Protein AF-A0A7J6UD41-F1 (afdb_monomer)

Foldseek 3Di:
DPPPDDDFDADLVVLGRLVVVVVVQVVPDDDPDLVVFAEAEQAAFPLPCLLSSVQSLLVVLVVVVVVPPDDDPPPDFFDPDGQDDDLAAPPRPDWDWGFNDVVSTYIYTYDRGDHDDDDPVDNLVVLLCVLLSSDDVVVPALLVSLLVVLVVCVVVVQQLLCVVLVPPVGRDSDLLSSLLSNQCVVVVDPPPPSVPGDSSNSSVVSSVCVNVCVSHDDDSDDDDDPVVVVVVVVVVVVVDDQPVPGDPDPPPDPVVVPVPPPD

Organism: Perkinsus olseni (NCBI:txid32597)

Secondary structure (DSSP, 8-state):
----------BTTTTBSTHHHHHHHHHT---S-TTT-EEEEE---TTSSHHHHHHHHHHHHHHHHHH---SS---S----PPPP--SSTT---S-EEEEEEETTEEEEEE-PPPPPPP-TT-HHHHHHHHHTTSS-GGGT-HHHHHHHHHHHHHHTT-THHHHHTT-TT-S-S-HHHHHHHHHHHHH--TTS-TTSS-HHHHHHHHHHHHHTTTT----SSPPPPHHHHHHHHHHHHHH-PPBTTBSS---S-STTTSTTS--

Radius of gyration: 24.93 Å; Cα contacts (8 Å, |Δi|>4): 277; chains: 1; bounding box: 86×44×62 Å

InterPro domains:
  IPR006073 GTP binding domain [PF01926] (42-121)
  IPR023179 GTP-binding protein, orthogonal bundle domain superfamily [G3DSA:1.10.1580.10] (121-214)
  IPR027417 P-loop containing nucleoside triphosphate hydrolase [G3DSA:3.40.50.300] (4-117)
  IPR027417 P-loop containing nucleoside triphosphate hydrolase [SSF52540] (21-120)

Sequence (263 aa):
AHSNAKCILATSVLKKGVVKIKEFMLSEREIRFQSLGIYGLLVGLPNTGKSTTMNALKRLALLASKTRYDSRGMMAGVSRAQARVTMSPGTTELIRAYQLSHNPTLYLVDTPGVTFHKDKSNPERNLKLAAVGTFPDHIFGELYIADYILWRLNNARLFQYVSVCGLSGGPTNDIRSVCREIAFQLTNDPCRDSGAMD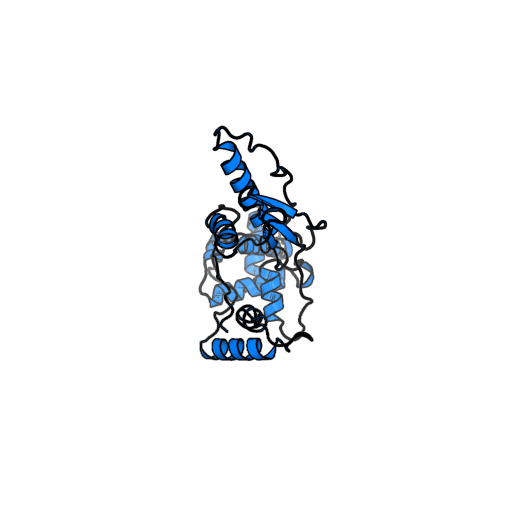VLSGARTFLKFYRNGLLGRYCLDALPSEGELSRYNDLVEEAEPPGPWGPNAYPLDERAAILTSYS

pLDDT: mean 75.08, std 17.73, range [36.59, 96.56]

Mean predicted aligned error: 13.02 Å

Solvent-accessible surface area (backbone atoms only — not comparable to full-atom values): 16277 Å² total; per-residue (Å²): 130,80,78,86,74,82,85,80,84,57,39,40,92,80,51,42,57,48,64,54,57,57,51,50,68,62,70,78,55,88,69,90,53,72,88,77,41,47,80,45,76,50,81,54,51,26,68,74,44,63,50,46,36,52,45,33,50,44,52,52,34,54,48,59,56,62,74,53,85,63,99,66,86,82,82,80,74,68,71,87,75,74,65,76,78,65,81,54,63,75,70,54,84,68,79,49,77,42,49,56,37,76,86,69,33,30,32,42,28,51,55,55,40,61,72,80,75,87,47,87,92,41,63,66,62,46,44,54,42,39,56,70,36,42,42,70,52,78,82,71,32,45,60,56,43,38,39,52,50,50,53,52,30,57,75,69,69,44,62,49,43,26,71,76,46,66,47,88,85,50,84,76,92,53,51,66,58,54,11,42,46,38,33,46,69,73,65,74,52,93,82,59,55,80,89,74,52,55,46,64,61,10,19,53,49,51,45,48,38,48,68,71,43,68,42,50,91,80,77,90,67,78,79,76,50,75,71,51,49,52,53,51,54,54,49,60,66,65,70,57,68,59,53,105,81,49,66,97,64,78,80,87,73,62,75,77,66,68,73,74,78,80,124

Structure (mmCIF, N/CA/C/O backbone):
data_AF-A0A7J6UD41-F1
#
_entry.id   AF-A0A7J6UD41-F1
#
loop_
_atom_site.group_PDB
_atom_site.id
_atom_site.type_symbol
_atom_site.label_atom_id
_atom_site.label_alt_id
_atom_site.label_comp_id
_atom_site.label_asym_id
_atom_site.label_entity_id
_atom_site.label_seq_id
_atom_site.pdbx_PDB_ins_code
_atom_site.Cartn_x
_atom_site.Cartn_y
_atom_site.Cartn_z
_atom_site.occupancy
_atom_site.B_iso_or_equiv
_atom_site.auth_seq_id
_atom_site.auth_comp_id
_atom_site.auth_asym_id
_atom_site.auth_atom_id
_atom_site.pdbx_PDB_model_num
ATOM 1 N N . ALA A 1 1 ? -30.044 -10.238 3.658 1.00 38.06 1 ALA A N 1
ATOM 2 C CA . ALA A 1 1 ? -29.831 -9.066 4.539 1.00 38.06 1 ALA A CA 1
ATOM 3 C C . ALA A 1 1 ? -28.499 -8.441 4.155 1.00 38.06 1 ALA A C 1
ATOM 5 O O . ALA A 1 1 ? -27.495 -9.134 4.241 1.00 38.06 1 ALA A O 1
ATOM 6 N N . HIS A 1 2 ? -28.493 -7.203 3.647 1.00 40.03 2 HIS A N 1
ATOM 7 C CA . HIS A 1 2 ? -27.268 -6.514 3.225 1.00 40.03 2 HIS A CA 1
ATOM 8 C C . HIS A 1 2 ? -26.194 -6.649 4.305 1.00 40.03 2 HIS A C 1
ATOM 10 O O . HIS A 1 2 ? -26.474 -6.374 5.475 1.00 40.03 2 HIS A O 1
ATOM 16 N N . SER A 1 3 ? -24.992 -7.097 3.937 1.00 45.66 3 SER A N 1
ATOM 17 C CA . SER A 1 3 ? -23.885 -7.114 4.883 1.00 45.66 3 SER A CA 1
ATOM 18 C C . SER A 1 3 ? -23.727 -5.684 5.404 1.00 45.66 3 SER A C 1
ATOM 20 O O . SER A 1 3 ? -23.488 -4.740 4.655 1.00 45.66 3 SER A O 1
ATOM 22 N N . ASN A 1 4 ? -23.961 -5.502 6.702 1.00 56.56 4 ASN A N 1
ATOM 23 C CA . ASN A 1 4 ? -23.964 -4.211 7.396 1.00 56.56 4 ASN A CA 1
ATOM 24 C C . ASN A 1 4 ? -22.522 -3.664 7.541 1.00 56.56 4 ASN A C 1
ATOM 26 O O . ASN A 1 4 ? -22.134 -3.095 8.561 1.00 56.56 4 ASN A O 1
ATOM 30 N N . ALA A 1 5 ? -21.677 -3.922 6.542 1.00 66.88 5 ALA A N 1
ATOM 31 C CA . ALA A 1 5 ? -20.265 -3.621 6.530 1.00 66.88 5 ALA A CA 1
ATOM 32 C C . ALA A 1 5 ? -20.081 -2.128 6.256 1.00 66.88 5 ALA A C 1
ATOM 34 O O . ALA A 1 5 ? -20.079 -1.665 5.115 1.00 66.88 5 ALA A O 1
ATOM 35 N N . LYS A 1 6 ? -19.919 -1.348 7.325 1.00 75.56 6 LYS A N 1
ATOM 36 C CA . LYS A 1 6 ? -19.534 0.058 7.197 1.00 75.56 6 LYS A CA 1
ATOM 37 C C . LYS A 1 6 ? -18.069 0.165 6.785 1.00 75.56 6 LYS A C 1
ATOM 39 O O . LYS A 1 6 ? -17.191 -0.470 7.366 1.00 75.56 6 LYS A O 1
ATOM 44 N N . CYS A 1 7 ? -17.803 1.017 5.800 1.00 84.44 7 CYS A N 1
ATOM 45 C CA . CYS A 1 7 ? -16.458 1.289 5.305 1.00 84.44 7 CYS A CA 1
ATOM 46 C C . CYS A 1 7 ? -15.951 2.637 5.831 1.00 84.44 7 CYS A C 1
ATOM 48 O O . CYS A 1 7 ? -16.651 3.649 5.768 1.00 84.44 7 CYS A O 1
ATOM 50 N N . ILE A 1 8 ? -14.715 2.662 6.339 1.00 86.62 8 ILE A N 1
ATOM 51 C CA . ILE A 1 8 ? -14.036 3.884 6.781 1.00 86.62 8 ILE A CA 1
ATOM 52 C C . ILE A 1 8 ? -12.691 3.978 6.065 1.00 86.62 8 ILE A C 1
ATOM 54 O O . ILE A 1 8 ? -11.810 3.143 6.260 1.00 86.62 8 ILE A O 1
ATOM 58 N N . LEU A 1 9 ? -12.501 5.050 5.296 1.00 89.12 9 LEU A N 1
ATOM 59 C CA . LEU A 1 9 ? -11.190 5.416 4.767 1.00 89.12 9 LEU A CA 1
ATOM 60 C C . LEU A 1 9 ? -10.421 6.215 5.827 1.00 89.12 9 LEU A C 1
ATOM 62 O O . LEU A 1 9 ? -10.839 7.301 6.236 1.00 89.12 9 LEU A O 1
ATOM 66 N N . ALA A 1 10 ? -9.291 5.675 6.281 1.00 88.81 10 ALA A N 1
ATOM 67 C CA . ALA A 1 10 ? -8.438 6.294 7.289 1.00 88.81 10 ALA A CA 1
ATOM 68 C C . ALA A 1 10 ? -6.959 6.222 6.890 1.00 88.81 10 ALA A C 1
ATOM 70 O O . ALA A 1 10 ? -6.524 5.331 6.165 1.00 88.81 10 ALA A O 1
ATOM 71 N N . THR A 1 11 ? -6.162 7.159 7.400 1.00 90.06 11 THR A N 1
ATOM 72 C CA . THR A 1 11 ? -4.706 7.165 7.228 1.00 90.06 11 THR A CA 1
ATOM 73 C C . THR A 1 11 ? -4.040 7.073 8.589 1.00 90.06 11 THR A C 1
ATOM 75 O O . THR A 1 11 ? -3.911 8.074 9.296 1.00 90.06 11 THR A O 1
ATOM 78 N N . SER A 1 12 ? -3.570 5.881 8.948 1.00 87.12 12 SER A N 1
ATOM 79 C CA . SER A 1 12 ? -3.002 5.603 10.273 1.00 87.12 12 SER A CA 1
ATOM 80 C C . SER A 1 12 ? -1.689 6.331 10.546 1.00 87.12 12 SER A C 1
ATOM 82 O O . SER A 1 12 ? -1.460 6.778 11.667 1.00 87.12 12 SER A O 1
ATOM 84 N N . VAL A 1 13 ? -0.868 6.547 9.514 1.00 86.06 13 VAL A N 1
ATOM 85 C CA . VAL A 1 13 ? 0.394 7.302 9.622 1.00 86.06 13 VAL A CA 1
ATOM 86 C C . VAL A 1 13 ? 0.133 8.764 10.003 1.00 86.06 13 VAL A C 1
ATOM 88 O O . VAL A 1 13 ? 0.719 9.282 10.952 1.00 86.06 13 VAL A O 1
ATOM 91 N N . LEU A 1 14 ? -0.814 9.410 9.315 1.00 86.81 14 LEU A N 1
ATOM 92 C CA . LEU A 1 14 ? -1.226 10.793 9.584 1.00 86.81 14 LEU A CA 1
ATOM 93 C C . LEU A 1 14 ? -2.259 10.902 10.715 1.00 86.81 14 LEU A C 1
ATOM 95 O O . LEU A 1 14 ? -2.633 12.008 11.096 1.00 86.81 14 LEU A O 1
ATOM 99 N N . LYS A 1 15 ? -2.740 9.764 11.232 1.00 85.94 15 LYS A N 1
ATOM 100 C CA . LYS A 1 15 ? -3.817 9.641 12.230 1.00 85.94 15 LYS A CA 1
ATOM 101 C C . LYS A 1 15 ? -5.127 10.318 11.805 1.00 85.94 15 LYS A C 1
ATOM 103 O O . LYS A 1 15 ? -5.955 10.653 12.649 1.00 85.94 15 LYS A O 1
ATOM 108 N N . LYS A 1 16 ? -5.335 10.506 10.500 1.00 87.19 16 LYS A N 1
ATOM 109 C CA . LYS A 1 16 ? -6.548 11.114 9.935 1.00 87.19 16 LYS A CA 1
ATOM 110 C C . LYS A 1 16 ? -7.636 10.055 9.797 1.00 87.19 16 LYS A C 1
ATOM 112 O O . LYS A 1 16 ? -7.369 8.968 9.292 1.00 87.19 16 LYS A O 1
ATOM 117 N N . GLY A 1 17 ? -8.847 10.350 10.265 1.00 85.00 17 GLY A N 1
ATOM 118 C CA . GLY A 1 17 ? -9.999 9.439 10.173 1.00 85.00 17 GLY A CA 1
ATOM 119 C C . GLY A 1 17 ? -9.949 8.217 11.099 1.00 85.00 17 GLY A C 1
ATOM 120 O O . GLY A 1 17 ? -10.953 7.537 11.246 1.00 85.00 17 GLY A O 1
ATOM 121 N N . VAL A 1 18 ? -8.828 7.966 11.783 1.00 86.88 18 VAL A N 1
ATOM 122 C CA . VAL A 1 18 ? -8.644 6.805 12.672 1.00 86.88 18 VAL A CA 1
ATOM 123 C C . VAL A 1 18 ? -9.593 6.843 13.877 1.00 86.88 18 VAL A C 1
ATOM 125 O O . VAL A 1 18 ? -10.064 5.802 14.319 1.00 86.88 18 VAL A O 1
ATOM 128 N N . VAL A 1 19 ? -9.926 8.035 14.385 1.00 86.19 19 VAL A N 1
ATOM 129 C CA . VAL A 1 19 ? -10.879 8.209 15.501 1.00 86.19 19 VAL A CA 1
ATOM 130 C C . VAL A 1 19 ? -12.265 7.655 15.158 1.00 86.19 19 VAL A C 1
ATOM 132 O O . VAL A 1 19 ? -12.903 7.065 16.027 1.00 86.19 19 VAL A O 1
ATOM 135 N N . LYS A 1 20 ? -12.675 7.731 13.884 1.00 87.31 20 LYS A N 1
ATOM 136 C CA . LYS A 1 20 ? -13.969 7.214 13.420 1.00 87.31 20 LYS A CA 1
ATOM 137 C C . LYS A 1 20 ? -14.119 5.713 13.661 1.00 87.31 20 LYS A C 1
ATOM 139 O O . LYS A 1 20 ? -15.228 5.246 13.863 1.00 87.31 20 LYS A O 1
ATOM 144 N N . ILE A 1 21 ? -13.012 4.961 13.694 1.00 87.31 21 ILE A N 1
ATOM 145 C CA . ILE A 1 21 ? -13.020 3.528 14.030 1.00 87.31 21 ILE A CA 1
ATOM 146 C C . ILE A 1 21 ? -13.497 3.336 15.472 1.00 87.31 21 ILE A C 1
ATOM 148 O O . ILE A 1 21 ? -14.358 2.505 15.737 1.00 87.31 21 ILE A O 1
ATOM 152 N N . LYS A 1 22 ? -12.974 4.137 16.409 1.00 83.69 22 LYS A N 1
ATOM 153 C CA . LYS A 1 22 ? -13.407 4.100 17.810 1.00 83.69 22 LYS A CA 1
ATOM 154 C C . LYS A 1 22 ? -14.866 4.536 17.943 1.00 83.69 22 LYS A C 1
ATOM 156 O O . LYS A 1 22 ? -15.617 3.874 18.646 1.00 83.69 22 LYS A O 1
ATOM 161 N N . GLU A 1 23 ? -15.257 5.629 17.291 1.00 83.69 23 GLU A N 1
ATOM 162 C CA . GLU A 1 23 ? -16.643 6.124 17.310 1.00 83.69 23 GLU A CA 1
ATOM 163 C C . GLU A 1 23 ? -17.617 5.068 16.784 1.00 83.69 23 GLU A C 1
ATOM 165 O O . GLU A 1 23 ? -18.611 4.777 17.441 1.00 83.69 23 GLU A O 1
ATOM 170 N N . PHE A 1 24 ? -17.272 4.418 15.671 1.00 84.31 24 PHE A N 1
ATOM 171 C CA . PHE A 1 24 ? -18.032 3.313 15.096 1.00 84.31 24 PHE A CA 1
ATOM 172 C C . PHE A 1 24 ? -18.228 2.176 16.103 1.00 84.31 24 PHE A C 1
ATOM 174 O O . PHE A 1 24 ? -19.364 1.808 16.398 1.00 84.31 24 PHE A O 1
ATOM 181 N N . MET A 1 25 ? -17.140 1.688 16.708 1.00 81.31 25 MET A N 1
ATOM 182 C CA . MET A 1 25 ? -17.202 0.603 17.692 1.00 81.31 25 MET A CA 1
ATOM 183 C C . MET A 1 25 ? -18.081 0.934 18.902 1.00 81.31 25 MET A C 1
ATOM 185 O O . MET A 1 25 ? -18.686 0.030 19.471 1.00 81.31 25 MET A O 1
ATOM 189 N N . LEU A 1 26 ? -18.140 2.208 19.303 1.00 78.94 26 LEU A N 1
ATOM 190 C CA . LEU A 1 26 ? -18.960 2.659 20.427 1.00 78.94 26 LEU A CA 1
ATOM 191 C C . LEU A 1 26 ? -20.419 2.935 20.030 1.00 78.94 26 LEU A C 1
ATOM 193 O O . LEU A 1 26 ? -21.298 2.803 20.872 1.00 78.94 26 LEU A O 1
ATOM 197 N N . SER A 1 27 ? -20.677 3.318 18.776 1.00 76.00 27 SER A N 1
ATOM 198 C CA . SER A 1 27 ? -22.013 3.699 18.295 1.00 76.00 27 SER A CA 1
ATOM 199 C C . SER A 1 27 ? -22.948 2.519 18.022 1.00 76.00 27 SER A C 1
ATOM 201 O O . SER A 1 27 ? -24.160 2.685 18.063 1.00 76.00 27 SER A O 1
ATOM 203 N N . GLU A 1 28 ? -22.409 1.331 17.736 1.00 66.75 28 GLU A N 1
ATOM 204 C CA . GLU A 1 28 ? -23.203 0.213 17.202 1.00 66.75 28 GLU A CA 1
ATOM 205 C C . GLU A 1 28 ? -23.638 -0.834 18.234 1.00 66.75 28 GLU A C 1
ATOM 207 O O . GLU A 1 28 ? -24.130 -1.900 17.858 1.00 66.75 28 GLU A O 1
ATOM 212 N N . ARG A 1 29 ? -23.411 -0.612 19.533 1.00 65.12 29 ARG A N 1
ATOM 213 C CA . ARG A 1 29 ? -23.550 -1.691 20.522 1.00 65.12 29 ARG A CA 1
ATOM 214 C C . ARG A 1 29 ? -24.240 -1.236 21.802 1.00 65.12 29 ARG A C 1
ATOM 216 O O . ARG A 1 29 ? -23.689 -0.449 22.566 1.00 65.12 29 ARG A O 1
ATOM 223 N N . GLU A 1 30 ? -25.384 -1.851 22.096 1.00 64.69 30 GLU A N 1
ATOM 224 C CA . GLU A 1 30 ? -25.889 -1.937 23.465 1.00 64.69 30 GLU A CA 1
ATOM 225 C C . GLU A 1 30 ? -25.027 -2.927 24.253 1.00 64.69 30 GLU A C 1
ATOM 227 O O . GLU A 1 30 ? -24.969 -4.126 23.964 1.00 64.69 30 GLU A O 1
ATOM 232 N N . ILE A 1 31 ? -24.307 -2.422 25.250 1.00 66.50 31 ILE A N 1
ATOM 233 C CA . ILE A 1 31 ? -23.432 -3.245 26.080 1.00 66.50 31 ILE A CA 1
ATOM 234 C C . ILE A 1 31 ? -24.288 -3.909 27.161 1.00 66.50 31 ILE A C 1
ATOM 236 O O . ILE A 1 31 ? -24.552 -3.306 28.200 1.00 66.50 31 ILE A O 1
ATOM 240 N N . ARG A 1 32 ? -24.695 -5.166 26.931 1.00 64.56 32 ARG A N 1
ATOM 241 C CA . ARG A 1 32 ? -25.463 -5.956 27.917 1.00 64.56 32 ARG A CA 1
ATOM 242 C C . ARG A 1 32 ? -24.730 -6.108 29.255 1.00 64.56 32 ARG A C 1
ATOM 244 O O . ARG A 1 32 ? -25.360 -6.069 30.302 1.00 64.56 32 ARG A O 1
ATOM 251 N N . PHE A 1 33 ? -23.402 -6.248 29.221 1.00 70.00 33 PHE A N 1
ATOM 252 C CA . PHE A 1 33 ? -22.560 -6.376 30.413 1.00 70.00 33 PHE A CA 1
ATOM 253 C C . PHE A 1 33 ? -21.430 -5.347 30.387 1.00 70.00 33 PHE A C 1
ATOM 255 O O . PHE A 1 33 ? -20.408 -5.543 29.728 1.00 70.00 33 PHE A O 1
ATOM 262 N N . GLN A 1 34 ? -21.605 -4.243 31.118 1.00 65.50 34 GLN A N 1
ATOM 263 C CA . GLN A 1 34 ? -20.614 -3.158 31.185 1.00 65.50 34 GLN A CA 1
ATOM 264 C C . GLN A 1 34 ? -19.247 -3.622 31.719 1.00 65.50 34 GLN A C 1
ATOM 266 O O . GLN A 1 34 ? -18.225 -3.029 31.379 1.00 65.50 34 GLN A O 1
ATOM 271 N N . SER A 1 35 ? -19.223 -4.700 32.509 1.00 67.94 35 SER A N 1
ATOM 272 C CA . SER A 1 35 ? -18.012 -5.298 33.082 1.00 67.94 35 SER A CA 1
ATOM 273 C C . SER A 1 35 ? -17.107 -5.986 32.056 1.00 67.94 35 SER A C 1
ATOM 275 O O . SER A 1 35 ? -15.897 -6.014 32.259 1.00 67.94 35 SER A O 1
ATOM 277 N N . LEU A 1 36 ? -17.659 -6.522 30.960 1.00 72.69 36 LEU A N 1
ATOM 278 C CA . LEU A 1 36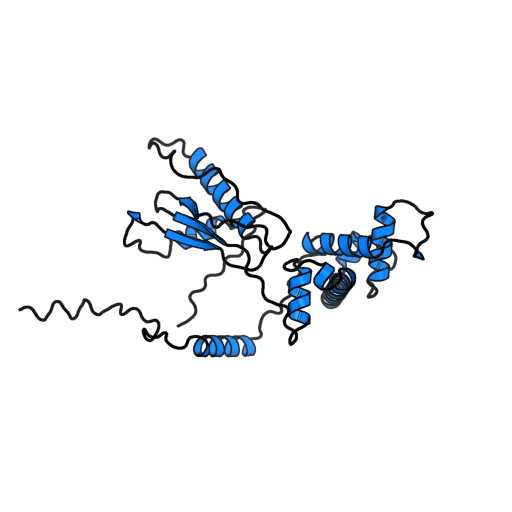 ? -16.876 -7.211 29.927 1.00 72.69 36 LEU A CA 1
ATOM 279 C C . LEU A 1 36 ? -16.220 -6.209 28.963 1.00 72.69 36 LEU A C 1
ATOM 281 O O . LEU A 1 36 ? -15.094 -6.402 28.517 1.00 72.69 36 LEU A O 1
ATOM 285 N N . GLY A 1 37 ? -16.918 -5.110 28.665 1.00 78.12 37 GLY A N 1
ATOM 286 C CA . GLY A 1 37 ? -16.491 -4.145 27.657 1.00 78.12 37 GLY A CA 1
ATOM 287 C C . GLY A 1 37 ? -16.593 -4.676 26.223 1.00 78.12 37 GLY A C 1
ATOM 288 O O . GLY A 1 37 ? -17.029 -5.795 25.959 1.00 78.12 37 GLY A O 1
ATOM 289 N N . ILE A 1 38 ? -16.211 -3.833 25.270 1.00 84.75 38 ILE A N 1
ATOM 290 C CA . ILE A 1 38 ? -16.225 -4.130 23.838 1.00 84.75 38 ILE A CA 1
ATOM 291 C C . ILE A 1 38 ? -14.843 -4.639 23.433 1.00 84.75 38 ILE A C 1
ATOM 293 O O . ILE A 1 38 ? -13.845 -3.978 23.711 1.00 84.75 38 ILE A O 1
ATOM 297 N N . TYR A 1 39 ? -14.780 -5.761 22.718 1.00 86.06 39 TYR A N 1
ATOM 298 C CA . TYR A 1 39 ? -13.550 -6.258 22.101 1.00 86.06 39 TYR A CA 1
ATOM 299 C C . TYR A 1 39 ? -13.626 -6.111 20.584 1.00 86.06 39 TYR A C 1
ATOM 301 O O . TYR A 1 39 ? -14.560 -6.591 19.948 1.00 86.06 39 TYR A O 1
ATOM 309 N N . GLY A 1 40 ? -12.629 -5.454 20.000 1.00 87.38 40 GLY A N 1
ATOM 310 C CA . GLY A 1 40 ? -12.401 -5.437 18.560 1.00 87.38 40 GLY A CA 1
ATOM 311 C C . GLY A 1 40 ? -11.196 -6.276 18.188 1.00 87.38 40 GLY A C 1
ATOM 312 O O . GLY A 1 40 ? -10.160 -6.199 18.849 1.00 87.38 40 GLY A O 1
ATOM 313 N N . LEU A 1 41 ? -11.314 -7.021 17.097 1.00 88.44 41 LEU A N 1
ATOM 314 C CA . LEU A 1 41 ? -10.216 -7.769 16.507 1.00 88.44 41 LEU A CA 1
ATOM 315 C C . LEU A 1 41 ? -9.775 -7.084 15.212 1.00 88.44 41 LEU A C 1
ATOM 317 O O . LEU A 1 41 ? -10.585 -6.892 14.308 1.00 88.44 41 LEU A O 1
ATOM 321 N N . LEU A 1 42 ? -8.497 -6.719 15.109 1.00 87.50 42 LEU A N 1
ATOM 322 C CA . LEU A 1 42 ? -7.920 -6.257 13.848 1.00 87.50 42 LEU A CA 1
ATOM 323 C C . LEU A 1 42 ? -7.482 -7.462 13.023 1.00 87.50 42 LEU A C 1
ATOM 325 O O . LEU A 1 42 ? -6.541 -8.154 13.408 1.00 87.50 42 LEU A O 1
ATOM 329 N N . VAL A 1 43 ? -8.126 -7.674 11.876 1.00 87.31 43 VAL A N 1
ATOM 330 C CA . VAL A 1 43 ? -7.846 -8.779 10.947 1.00 87.31 43 VAL A CA 1
ATOM 331 C C . VAL A 1 43 ? -7.447 -8.221 9.581 1.00 87.31 43 VAL A C 1
ATOM 333 O O . VAL A 1 43 ? -7.920 -7.166 9.165 1.00 87.31 43 VAL A O 1
ATOM 336 N N . GLY A 1 44 ? -6.539 -8.907 8.886 1.00 85.62 44 GLY A N 1
ATOM 337 C CA . GLY A 1 44 ? -6.125 -8.555 7.526 1.00 85.62 44 GLY A CA 1
ATOM 338 C C . GLY A 1 44 ? -4.717 -9.036 7.177 1.00 85.62 44 GLY A C 1
ATOM 339 O O . GLY A 1 44 ? -3.953 -9.450 8.052 1.00 85.62 44 GLY A O 1
ATOM 340 N N . LEU A 1 45 ? -4.352 -8.925 5.899 1.00 85.31 45 LEU A N 1
ATOM 341 C CA . LEU A 1 45 ? -3.058 -9.369 5.360 1.00 85.31 45 LEU A CA 1
ATOM 342 C C . LEU A 1 45 ? -1.854 -8.729 6.077 1.00 85.31 45 LEU A C 1
ATOM 344 O O . LEU A 1 45 ? -1.996 -7.674 6.707 1.00 85.31 45 LEU A O 1
ATOM 348 N N . PRO A 1 46 ? -0.649 -9.322 6.017 1.00 81.62 46 PRO A N 1
ATOM 349 C CA . PRO A 1 46 ? 0.569 -8.653 6.470 1.00 81.62 46 PRO A CA 1
ATOM 350 C C . PRO A 1 46 ? 0.748 -7.289 5.800 1.00 81.62 46 PRO A C 1
ATOM 352 O O . PRO A 1 46 ? 0.297 -7.078 4.678 1.00 81.62 46 PRO A O 1
ATOM 355 N N . ASN A 1 47 ? 1.409 -6.361 6.492 1.00 82.44 47 ASN A N 1
ATOM 356 C CA . ASN A 1 47 ? 1.767 -5.043 5.955 1.00 82.44 47 ASN A CA 1
ATOM 357 C C . ASN A 1 47 ? 0.602 -4.133 5.507 1.00 82.44 47 ASN A C 1
ATOM 359 O O . ASN A 1 47 ? 0.842 -3.045 5.000 1.00 82.44 47 ASN A O 1
ATOM 363 N N . THR A 1 48 ? -0.656 -4.475 5.810 1.00 83.69 48 THR A N 1
ATOM 364 C CA . THR A 1 48 ? -1.829 -3.598 5.579 1.00 83.69 48 THR A CA 1
ATOM 365 C C . THR A 1 48 ? -1.969 -2.455 6.588 1.00 83.69 48 THR A C 1
ATOM 367 O O . THR A 1 48 ? -2.918 -1.679 6.537 1.00 83.69 48 THR A O 1
ATOM 370 N N . GLY A 1 49 ? -1.040 -2.339 7.540 1.00 83.00 49 GLY A N 1
ATOM 371 C CA . GLY A 1 49 ? -1.056 -1.280 8.548 1.00 83.00 49 GLY A CA 1
ATOM 372 C C . GLY A 1 49 ? -1.935 -1.564 9.770 1.00 83.00 49 GLY A C 1
ATOM 373 O O . GLY A 1 49 ? -2.289 -0.619 10.473 1.00 83.00 49 GLY A O 1
ATOM 374 N N . LYS A 1 50 ? -2.259 -2.831 10.073 1.00 86.94 50 LYS A N 1
ATOM 375 C CA . LYS A 1 50 ? -2.995 -3.226 11.298 1.00 86.94 50 LYS A CA 1
ATOM 376 C C . LYS A 1 50 ? -2.343 -2.675 12.571 1.00 86.94 50 LYS A C 1
ATOM 378 O O . LYS A 1 50 ? -2.922 -1.834 13.259 1.00 86.94 50 LYS A O 1
ATOM 383 N N . SER A 1 51 ? -1.082 -3.032 12.810 1.00 85.12 51 SER A N 1
ATOM 384 C CA . SER A 1 51 ? -0.323 -2.580 13.980 1.00 85.12 51 SER A CA 1
ATOM 385 C C . SER A 1 51 ? -0.100 -1.062 13.980 1.00 85.12 51 SER A C 1
ATOM 387 O O . SER A 1 51 ? -0.160 -0.423 15.031 1.00 85.12 51 SER A O 1
ATOM 389 N N . THR A 1 52 ? 0.067 -0.447 12.802 1.00 88.31 52 THR A N 1
ATOM 390 C CA . THR A 1 52 ? 0.139 1.018 12.646 1.00 88.31 52 THR A CA 1
ATOM 391 C C . THR A 1 52 ? -1.164 1.693 13.077 1.00 88.31 52 THR A C 1
ATOM 393 O O . THR A 1 52 ? -1.134 2.693 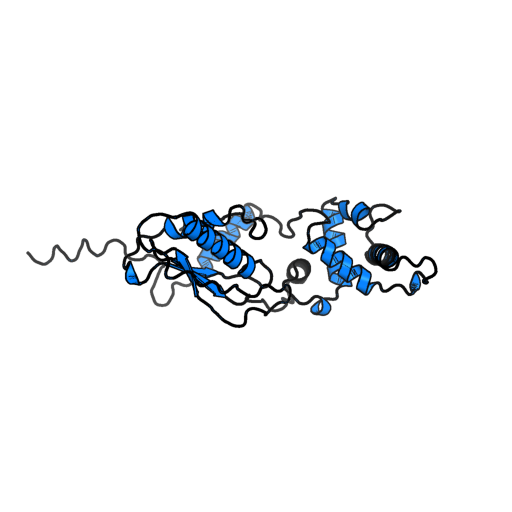13.793 1.00 88.31 52 THR A O 1
ATOM 396 N N . THR A 1 53 ? -2.311 1.134 12.691 1.00 89.56 53 THR A N 1
ATOM 397 C CA . THR A 1 53 ? -3.648 1.621 13.067 1.00 89.56 53 THR A CA 1
ATOM 398 C C . THR A 1 53 ? -3.880 1.492 14.563 1.00 89.56 53 THR A C 1
ATOM 400 O O . THR A 1 53 ? -4.293 2.457 15.208 1.00 89.56 53 THR A O 1
ATOM 403 N N . MET A 1 54 ? -3.523 0.350 15.153 1.00 87.81 54 MET A N 1
ATOM 404 C CA . MET A 1 54 ? -3.596 0.175 16.600 1.00 87.81 54 MET A CA 1
ATOM 405 C C . MET A 1 54 ? -2.705 1.175 17.346 1.00 87.81 54 MET A C 1
ATOM 407 O O . MET A 1 54 ? -3.142 1.788 18.319 1.00 87.81 54 MET A O 1
ATOM 411 N N . ASN A 1 55 ? -1.462 1.372 16.905 1.00 87.88 55 ASN A N 1
ATOM 412 C CA . ASN A 1 55 ? -0.550 2.330 17.529 1.00 87.88 55 ASN A CA 1
ATOM 413 C C . ASN A 1 55 ? -1.049 3.778 17.391 1.00 87.88 55 ASN A C 1
ATOM 415 O O . ASN A 1 55 ? -0.905 4.570 18.328 1.00 87.88 55 ASN A O 1
ATOM 419 N N . ALA A 1 56 ? -1.683 4.123 16.267 1.00 89.12 56 ALA A N 1
ATOM 420 C CA . ALA A 1 56 ? -2.347 5.409 16.082 1.00 89.12 56 ALA A CA 1
ATOM 421 C C . ALA A 1 56 ? -3.506 5.596 17.076 1.00 89.12 56 ALA A C 1
ATOM 423 O O . ALA A 1 56 ? -3.534 6.605 17.786 1.00 89.12 56 ALA A O 1
ATOM 424 N N . LEU A 1 57 ? -4.402 4.609 17.190 1.00 87.75 57 LEU A N 1
ATOM 425 C CA . LEU A 1 57 ? -5.521 4.615 18.142 1.00 87.75 57 LEU A CA 1
ATOM 426 C C . LEU A 1 57 ? -5.043 4.732 19.592 1.00 87.75 57 LEU A C 1
ATOM 428 O O . LEU A 1 57 ? -5.549 5.566 20.340 1.00 87.75 57 LEU A O 1
ATOM 432 N N . LYS A 1 58 ? -4.018 3.968 19.976 1.00 84.12 58 LYS A N 1
ATOM 433 C CA . LYS A 1 58 ? -3.392 4.057 21.302 1.00 84.12 58 LYS A CA 1
ATOM 434 C C . LYS A 1 58 ? -2.855 5.440 21.605 1.00 84.12 58 LYS A C 1
ATOM 436 O O . LYS A 1 58 ? -3.089 5.969 22.686 1.00 84.12 58 LYS A O 1
ATOM 441 N N . ARG A 1 59 ? -2.114 6.032 20.664 1.00 84.44 59 ARG A N 1
ATOM 442 C CA . ARG A 1 59 ? -1.545 7.367 20.860 1.00 84.44 59 ARG A CA 1
ATOM 443 C C . ARG A 1 59 ? -2.649 8.404 21.037 1.00 84.44 59 ARG A C 1
ATOM 445 O O . ARG A 1 59 ? -2.513 9.268 21.893 1.00 84.44 59 ARG A O 1
ATOM 452 N N . LEU A 1 60 ? -3.732 8.303 20.270 1.00 83.25 60 LEU A N 1
ATOM 453 C CA . LEU A 1 60 ? -4.893 9.181 20.415 1.00 83.25 60 LEU A CA 1
ATOM 454 C C . LEU A 1 60 ? -5.598 8.975 21.764 1.00 83.25 60 LEU A C 1
ATOM 456 O O . LEU A 1 60 ? -5.909 9.957 22.431 1.00 83.25 60 LEU A O 1
ATOM 460 N N . ALA A 1 61 ? -5.766 7.729 22.214 1.00 80.75 61 ALA A N 1
ATOM 461 C CA . ALA A 1 61 ? -6.328 7.420 23.529 1.00 80.75 61 ALA A CA 1
ATOM 462 C C . ALA A 1 61 ? -5.468 7.983 24.678 1.00 80.75 61 ALA A C 1
ATOM 464 O O . ALA A 1 61 ? -6.003 8.609 25.589 1.00 80.75 61 ALA A O 1
ATOM 465 N N . LEU A 1 62 ? -4.139 7.837 24.596 1.00 79.44 62 LEU A N 1
ATOM 466 C CA . LEU A 1 62 ? -3.185 8.390 25.567 1.00 79.44 62 LEU A CA 1
ATOM 467 C C . LEU A 1 62 ? -3.159 9.925 25.577 1.00 79.44 62 LEU A C 1
ATOM 469 O O . LEU A 1 62 ? -2.946 10.536 26.622 1.00 79.44 62 LEU A O 1
ATOM 473 N N . LEU A 1 63 ? -3.331 10.568 24.420 1.00 77.69 63 LEU A N 1
ATOM 474 C CA . LEU A 1 63 ? -3.425 12.027 24.347 1.00 77.69 63 LEU A CA 1
ATOM 475 C C . LEU A 1 63 ? -4.734 12.514 24.970 1.00 77.69 63 LEU A C 1
ATOM 477 O O . LEU A 1 63 ? -4.695 13.397 25.820 1.00 77.69 63 LEU A O 1
ATOM 481 N N . ALA A 1 64 ? -5.858 11.876 24.639 1.00 70.62 64 ALA A N 1
ATOM 482 C CA . ALA A 1 64 ? -7.163 12.193 25.213 1.00 70.62 64 ALA A CA 1
ATOM 483 C C . ALA A 1 64 ? -7.226 11.964 26.736 1.00 70.62 64 ALA A C 1
ATOM 485 O O . ALA A 1 64 ? -8.001 12.624 27.429 1.00 70.62 64 ALA A O 1
ATOM 486 N N . SER A 1 65 ? -6.421 11.040 27.277 1.00 64.88 65 SER A N 1
ATOM 487 C CA . SER A 1 65 ? -6.289 10.855 28.727 1.00 64.88 65 SER A CA 1
ATOM 488 C C . SER A 1 65 ? -5.388 11.899 29.392 1.00 64.88 65 SER A C 1
ATOM 490 O O . SER A 1 65 ? -5.560 12.162 30.572 1.00 64.88 65 SER A O 1
ATOM 492 N N . LYS A 1 66 ? -4.427 12.489 28.666 1.00 64.56 66 LYS A N 1
ATOM 493 C CA . LYS A 1 66 ? -3.533 13.538 29.193 1.00 64.56 66 LYS A CA 1
ATOM 494 C C . LYS A 1 66 ? -4.166 14.928 29.166 1.00 64.56 66 LYS A C 1
ATOM 496 O O . LYS A 1 66 ? -3.914 15.717 30.065 1.00 64.56 66 LYS A O 1
ATOM 501 N N . THR A 1 67 ? -4.961 15.235 28.142 1.00 56.53 67 THR A N 1
ATOM 502 C CA . THR A 1 67 ? -5.656 16.528 28.018 1.00 56.53 67 THR A CA 1
ATOM 503 C C . THR A 1 67 ? -6.841 16.651 28.972 1.00 56.53 67 THR A C 1
ATOM 505 O O . THR A 1 67 ? -7.248 17.763 29.291 1.00 56.53 67 THR A O 1
ATOM 508 N N . ARG A 1 68 ? -7.374 15.530 29.478 1.00 49.81 68 ARG A N 1
ATOM 509 C CA . ARG A 1 68 ? -8.320 15.519 30.599 1.00 49.81 68 ARG A CA 1
ATOM 510 C C . ARG A 1 68 ? -7.574 15.612 31.929 1.00 49.81 68 ARG A C 1
ATOM 512 O O . ARG A 1 68 ? -7.480 14.644 32.676 1.00 49.81 68 ARG A O 1
ATOM 519 N N . TYR A 1 69 ? -7.079 16.811 32.224 1.00 41.53 69 TYR A N 1
ATOM 520 C CA . TYR A 1 69 ? -6.837 17.267 33.593 1.00 41.53 69 TYR A CA 1
ATOM 521 C C . TYR A 1 69 ? -8.207 17.559 34.233 1.00 41.53 69 TYR A C 1
ATOM 523 O O . TYR A 1 69 ? -8.574 18.706 34.442 1.00 41.53 69 TYR A O 1
ATOM 531 N N . ASP A 1 70 ? -9.028 16.523 34.429 1.00 37.03 70 ASP A N 1
ATOM 532 C CA . ASP A 1 70 ? -10.380 16.669 34.976 1.00 37.03 70 ASP A CA 1
ATOM 533 C C . ASP A 1 70 ? -10.644 15.588 36.037 1.00 37.03 70 ASP A C 1
ATOM 535 O O . ASP A 1 70 ? -10.946 14.431 35.742 1.00 37.03 70 ASP A O 1
ATOM 539 N N . SER A 1 71 ? -10.384 15.987 37.286 1.00 37.00 71 SER A N 1
ATOM 540 C CA . SER A 1 71 ? -11.146 15.726 38.522 1.00 37.00 71 SER A CA 1
ATOM 541 C C . SER A 1 71 ? -11.617 14.314 38.934 1.00 37.00 71 SER A C 1
ATOM 543 O O . SER A 1 71 ? -12.188 14.196 40.015 1.00 37.00 71 SER A O 1
ATOM 545 N N . ARG A 1 72 ? -11.377 13.220 38.190 1.00 36.59 72 ARG A N 1
ATOM 546 C CA . ARG A 1 72 ? -11.916 11.878 38.551 1.00 36.59 72 ARG A CA 1
ATOM 547 C C . ARG A 1 72 ? -10.943 10.697 38.495 1.00 36.59 72 ARG A C 1
ATOM 549 O O . ARG A 1 72 ? -11.352 9.591 38.159 1.00 36.59 72 ARG A O 1
ATOM 556 N N . GLY A 1 73 ? -9.655 10.892 38.790 1.00 36.91 73 GLY A N 1
ATOM 557 C CA . GLY A 1 73 ? -8.734 9.765 39.050 1.00 36.91 73 GLY A CA 1
ATOM 558 C C . GLY A 1 73 ? -8.591 8.735 37.912 1.00 36.91 73 GLY A C 1
ATOM 559 O O . GLY A 1 73 ? -8.175 7.603 38.138 1.00 36.91 73 GLY A O 1
ATOM 560 N N . MET A 1 74 ? -8.914 9.112 36.672 1.00 43.09 74 MET A N 1
ATOM 561 C CA . MET A 1 74 ? -9.010 8.238 35.494 1.00 43.09 74 MET A CA 1
ATOM 562 C C . MET A 1 74 ? -7.641 7.910 34.857 1.00 43.09 74 MET A C 1
ATOM 564 O O . MET A 1 74 ? -7.487 7.856 33.637 1.00 43.09 74 MET A O 1
ATOM 568 N N . MET A 1 75 ? -6.622 7.706 35.695 1.00 44.62 75 MET A N 1
ATOM 569 C CA . MET A 1 75 ? -5.233 7.435 35.300 1.00 44.62 75 MET A CA 1
ATOM 570 C C . MET A 1 75 ? -4.893 5.940 35.156 1.00 44.62 75 MET A C 1
ATOM 572 O O . MET A 1 75 ? -3.754 5.614 34.826 1.00 44.62 75 MET A O 1
ATOM 576 N N . ALA A 1 76 ? -5.834 5.019 35.363 1.00 38.62 76 ALA A N 1
ATOM 577 C CA . ALA A 1 76 ? -5.548 3.584 35.378 1.00 38.62 76 ALA A CA 1
ATOM 578 C C . ALA A 1 76 ? -6.126 2.867 34.143 1.00 38.62 76 ALA A C 1
ATOM 580 O O . ALA A 1 76 ? -7.337 2.829 33.957 1.00 38.62 76 ALA A O 1
ATOM 581 N N . GLY A 1 77 ? -5.265 2.285 33.297 1.00 45.19 77 GLY A N 1
ATOM 582 C CA . GLY A 1 77 ? -5.680 1.208 32.378 1.00 45.19 77 GLY A CA 1
ATOM 583 C C . GLY A 1 77 ? -5.061 1.212 30.977 1.00 45.19 77 GLY A C 1
ATOM 584 O O . GLY A 1 77 ? -4.873 0.151 30.385 1.00 45.19 77 GLY A O 1
ATOM 585 N N . VAL A 1 78 ? -4.670 2.370 30.428 1.00 50.53 78 VAL A N 1
ATOM 586 C CA . VAL A 1 78 ? -4.109 2.403 29.062 1.00 50.53 78 VAL A CA 1
ATOM 587 C C . VAL A 1 78 ? -2.631 2.007 29.086 1.00 50.53 78 VAL A C 1
ATOM 589 O O . VAL A 1 78 ? -1.753 2.801 29.427 1.00 50.53 78 VAL A O 1
ATOM 592 N N . SER A 1 79 ? -2.352 0.757 28.708 1.00 48.25 79 SER A N 1
ATOM 593 C CA . SER A 1 79 ? -0.988 0.238 28.571 1.00 48.25 79 SER A CA 1
ATOM 594 C C . SER A 1 79 ? -0.152 1.098 27.612 1.00 48.25 79 SER A C 1
ATOM 596 O O . SER A 1 79 ? -0.535 1.340 26.466 1.00 48.25 79 SER A O 1
ATOM 598 N N . ARG A 1 80 ? 1.033 1.525 28.072 1.00 52.31 80 ARG A N 1
ATOM 599 C CA . ARG A 1 80 ? 2.012 2.301 27.286 1.00 52.31 80 ARG A CA 1
ATOM 600 C C . ARG A 1 80 ? 2.760 1.455 26.243 1.00 52.31 80 ARG A C 1
ATOM 602 O O . ARG A 1 80 ? 3.528 2.004 25.457 1.00 52.31 80 ARG A O 1
ATOM 609 N N . ALA A 1 81 ? 2.560 0.134 26.229 1.00 49.03 81 ALA A N 1
ATOM 610 C CA . ALA A 1 81 ? 3.268 -0.774 25.333 1.00 49.03 81 ALA A CA 1
ATOM 611 C C . ALA A 1 81 ? 2.826 -0.582 23.871 1.00 49.03 81 ALA A C 1
ATOM 613 O O . ALA A 1 81 ? 1.647 -0.720 23.532 1.00 49.03 81 ALA A O 1
ATOM 614 N N . GLN A 1 82 ? 3.781 -0.301 22.986 1.00 53.31 82 GLN A N 1
ATOM 615 C CA . GLN A 1 82 ? 3.548 -0.187 21.545 1.00 53.31 82 GLN A CA 1
ATOM 616 C C . GLN A 1 82 ? 3.515 -1.575 20.897 1.00 53.31 82 GLN A C 1
ATOM 618 O O . GLN A 1 82 ? 4.192 -2.492 21.364 1.00 53.31 82 GLN A O 1
ATOM 623 N N . ALA A 1 83 ? 2.727 -1.745 19.834 1.00 54.41 83 ALA A N 1
ATOM 624 C CA . ALA A 1 83 ? 2.926 -2.904 18.970 1.00 54.41 83 ALA A CA 1
ATOM 625 C C . ALA A 1 83 ? 4.151 -2.703 18.095 1.00 54.41 83 ALA A C 1
ATOM 627 O O . ALA A 1 83 ? 4.406 -1.591 17.624 1.00 54.41 83 ALA A O 1
ATOM 628 N N . ARG A 1 84 ? 4.880 -3.795 17.866 1.00 54.53 84 ARG A N 1
ATOM 629 C CA . ARG A 1 84 ? 5.989 -3.824 16.918 1.00 54.53 84 ARG A CA 1
ATOM 630 C C . ARG A 1 84 ? 5.435 -3.567 15.516 1.00 54.53 84 ARG A C 1
ATOM 632 O O . ARG A 1 84 ? 4.460 -4.189 15.112 1.00 54.53 84 ARG A O 1
ATOM 639 N N . VAL A 1 85 ? 6.040 -2.620 14.806 1.00 55.50 85 VAL A N 1
ATOM 640 C CA . VAL A 1 85 ? 5.734 -2.326 13.403 1.00 55.50 85 VAL A CA 1
ATOM 641 C C . VAL A 1 85 ? 6.995 -2.623 12.618 1.00 55.50 85 VAL A C 1
ATOM 643 O O . VAL A 1 85 ? 8.047 -2.043 12.876 1.00 55.50 85 VAL A O 1
ATOM 646 N N . THR A 1 86 ? 6.909 -3.549 11.677 1.00 55.38 86 THR A N 1
ATOM 647 C CA . THR A 1 86 ? 7.998 -3.860 10.755 1.00 55.38 86 THR A CA 1
ATOM 648 C C . THR A 1 86 ? 7.376 -4.146 9.401 1.00 55.38 86 THR A C 1
ATOM 650 O O . THR A 1 86 ? 6.259 -4.647 9.328 1.00 55.38 86 THR A O 1
ATOM 653 N N . MET A 1 87 ? 8.087 -3.778 8.338 1.00 53.38 87 MET A N 1
ATOM 654 C CA . MET A 1 87 ? 7.651 -3.997 6.955 1.00 53.38 87 MET A CA 1
ATOM 655 C C . MET A 1 87 ? 7.862 -5.446 6.493 1.00 53.38 87 MET A C 1
ATOM 657 O O . MET A 1 87 ? 7.553 -5.789 5.356 1.00 53.38 87 MET A O 1
ATOM 661 N N . SER A 1 88 ? 8.400 -6.299 7.362 1.00 55.25 88 SER A N 1
ATOM 662 C CA . SER A 1 88 ? 8.588 -7.718 7.099 1.00 55.25 88 SER A CA 1
ATOM 663 C C . SER A 1 88 ? 7.313 -8.480 7.468 1.00 55.25 88 SER A C 1
ATOM 665 O O . SER A 1 88 ? 6.785 -8.291 8.567 1.00 55.25 88 SER A O 1
ATOM 667 N N . PRO A 1 89 ? 6.801 -9.355 6.588 1.00 51.53 89 PRO A N 1
ATOM 668 C CA . PRO A 1 89 ? 5.691 -10.235 6.932 1.00 51.53 89 PRO A CA 1
ATOM 669 C C . PRO A 1 89 ? 6.019 -11.090 8.168 1.00 51.53 89 PRO A C 1
ATOM 671 O O . PRO A 1 89 ? 7.149 -11.544 8.328 1.00 51.53 89 PRO A O 1
ATOM 674 N N . GLY A 1 90 ? 5.031 -11.315 9.041 1.00 54.72 90 GLY A N 1
ATOM 675 C CA . GLY A 1 90 ? 5.153 -12.239 10.180 1.00 54.72 90 GLY A CA 1
ATOM 676 C C . GLY A 1 90 ? 5.698 -11.664 11.495 1.00 54.72 90 GLY A C 1
ATOM 677 O O . GLY A 1 90 ? 5.898 -12.423 12.431 1.00 54.72 90 GLY A O 1
ATOM 678 N N . THR A 1 91 ? 5.916 -10.351 11.627 1.00 54.56 91 THR A N 1
ATOM 679 C CA . THR A 1 91 ? 6.564 -9.785 12.835 1.00 54.56 91 THR A CA 1
ATOM 680 C C . THR A 1 91 ? 5.677 -9.700 14.092 1.00 54.56 91 THR A C 1
ATOM 682 O O . THR A 1 91 ? 6.178 -9.491 15.200 1.00 54.56 91 THR A O 1
ATOM 685 N N . THR A 1 92 ? 4.357 -9.857 13.973 1.00 53.84 92 THR A N 1
ATOM 686 C CA . THR A 1 92 ? 3.465 -9.894 15.143 1.00 53.84 92 THR A CA 1
ATOM 687 C C . THR A 1 92 ? 3.426 -11.314 15.703 1.00 53.84 92 THR A C 1
ATOM 689 O O . THR A 1 92 ? 2.643 -12.134 15.244 1.00 53.84 92 THR A O 1
ATOM 692 N N . GLU A 1 93 ? 4.268 -11.605 16.693 1.00 52.44 93 GLU A N 1
ATOM 693 C CA . GLU A 1 93 ? 4.370 -12.941 17.311 1.00 52.44 93 GLU A CA 1
ATOM 694 C C . GLU A 1 93 ? 3.424 -13.136 18.511 1.00 52.44 93 GLU A C 1
ATOM 696 O O . GLU A 1 93 ? 3.214 -14.261 18.953 1.00 52.44 93 GLU A O 1
ATOM 701 N N . LEU A 1 94 ? 2.841 -12.057 19.058 1.00 56.69 94 LEU A N 1
ATOM 702 C CA . LEU A 1 94 ? 2.056 -12.117 20.296 1.00 56.69 94 LEU A CA 1
ATOM 703 C C . LEU A 1 94 ? 0.735 -11.350 20.178 1.00 56.69 94 LEU A C 1
ATOM 705 O O . LEU A 1 94 ? 0.729 -10.135 19.965 1.00 56.69 94 LEU A O 1
ATOM 709 N N . ILE A 1 95 ? -0.380 -12.058 20.371 1.00 63.22 95 ILE A N 1
ATOM 710 C CA . ILE A 1 95 ? -1.722 -11.471 20.442 1.00 63.22 95 ILE A CA 1
ATOM 711 C C . ILE A 1 95 ? -1.827 -10.699 21.761 1.00 63.22 95 ILE A C 1
ATOM 713 O O . ILE A 1 95 ? -1.680 -11.267 22.843 1.00 63.22 95 ILE A O 1
ATOM 717 N N . ARG A 1 96 ? -2.052 -9.385 21.687 1.00 68.62 96 ARG A N 1
ATOM 718 C CA . ARG A 1 96 ? -2.231 -8.521 22.865 1.00 68.62 96 ARG A CA 1
ATOM 719 C C . ARG A 1 96 ? -3.491 -7.685 22.721 1.00 68.62 96 ARG A C 1
ATOM 721 O O . ARG A 1 96 ? -3.693 -7.041 21.694 1.00 68.62 96 ARG A O 1
ATOM 728 N N . ALA A 1 97 ? -4.295 -7.662 23.781 1.00 76.19 97 ALA A N 1
ATOM 729 C CA . ALA A 1 97 ? -5.422 -6.751 23.918 1.00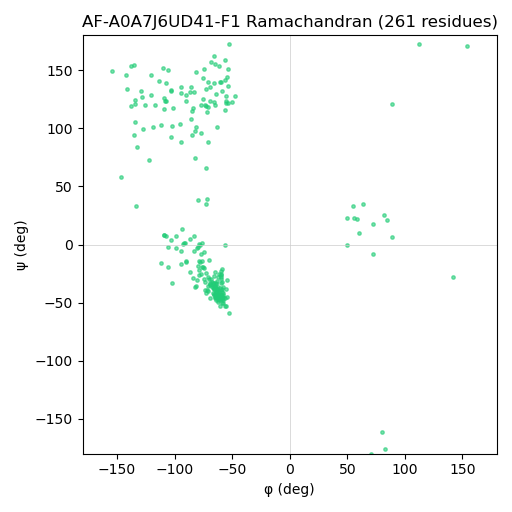 76.19 97 ALA A CA 1
ATOM 730 C C . ALA A 1 97 ? -4.951 -5.412 24.495 1.00 76.19 97 ALA A C 1
ATOM 732 O O . ALA A 1 97 ? -4.186 -5.366 25.460 1.00 76.19 97 ALA A O 1
ATOM 733 N N . TYR A 1 98 ? -5.425 -4.314 23.918 1.00 81.06 98 TYR A N 1
ATOM 734 C CA . TYR A 1 98 ? -5.078 -2.966 24.344 1.00 81.06 98 TYR A CA 1
ATOM 735 C C . TYR A 1 98 ? -6.321 -2.128 24.571 1.00 81.06 98 TYR A C 1
ATOM 737 O O . TYR A 1 98 ? -7.163 -1.993 23.689 1.00 81.06 98 TYR A O 1
ATOM 745 N N . GLN A 1 99 ? -6.412 -1.522 25.749 1.00 82.38 99 GLN A N 1
ATOM 746 C CA . GLN A 1 99 ? -7.541 -0.679 26.108 1.00 82.38 99 GLN A CA 1
ATOM 747 C C . GLN A 1 99 ? -7.465 0.683 25.399 1.00 82.38 99 GLN A C 1
ATOM 749 O O . GLN A 1 99 ? -6.469 1.398 25.516 1.00 82.38 99 GLN A O 1
ATOM 754 N N . LEU A 1 100 ? -8.521 1.050 24.673 1.00 81.56 100 LEU A N 1
ATOM 755 C CA . LEU A 1 100 ? -8.671 2.321 23.949 1.00 81.56 100 LEU A CA 1
ATOM 756 C C . LEU A 1 100 ? -9.639 3.300 24.631 1.00 81.56 100 LEU A C 1
ATOM 758 O O . LEU A 1 100 ? -9.657 4.498 24.317 1.00 81.56 100 LEU A O 1
ATOM 762 N N . SER A 1 101 ? -10.502 2.795 25.510 1.00 77.31 101 SER A N 1
ATOM 763 C CA . SER A 1 101 ? -11.462 3.586 26.276 1.00 77.31 101 SER A CA 1
ATOM 764 C C . SER A 1 101 ? -11.818 2.859 27.569 1.00 77.31 101 SER A C 1
ATOM 766 O O . SER A 1 101 ? -11.793 1.630 27.618 1.00 77.31 101 SER A O 1
ATOM 768 N N . HIS A 1 102 ? -12.124 3.625 28.612 1.00 73.56 102 HIS A N 1
ATOM 769 C CA . HIS A 1 102 ? -12.573 3.097 29.903 1.00 73.56 102 HIS A CA 1
ATOM 770 C C . HIS A 1 102 ? -14.084 3.227 30.091 1.00 73.56 102 HIS A C 1
ATOM 772 O O . HIS A 1 102 ? -14.692 2.382 30.725 1.00 73.56 102 HIS A O 1
ATOM 778 N N . ASN A 1 103 ? -14.708 4.277 29.553 1.00 70.94 103 ASN A N 1
ATOM 779 C CA . ASN A 1 103 ? -16.157 4.430 29.601 1.00 70.94 103 ASN A CA 1
ATOM 780 C C . ASN A 1 103 ? -16.680 4.853 28.216 1.00 70.94 103 ASN A C 1
ATOM 782 O O . ASN A 1 103 ? -16.428 5.996 27.820 1.00 70.94 103 ASN A O 1
ATOM 786 N N . PRO A 1 104 ? -17.314 3.952 27.443 1.00 75.06 104 PRO A N 1
ATOM 787 C CA . PRO A 1 104 ? -17.416 2.509 27.689 1.00 75.06 104 PRO A CA 1
ATOM 788 C C . PRO A 1 104 ? -16.047 1.815 27.629 1.00 75.06 104 PRO A C 1
ATOM 790 O O . PRO A 1 104 ? -15.130 2.321 26.970 1.00 75.06 104 PRO A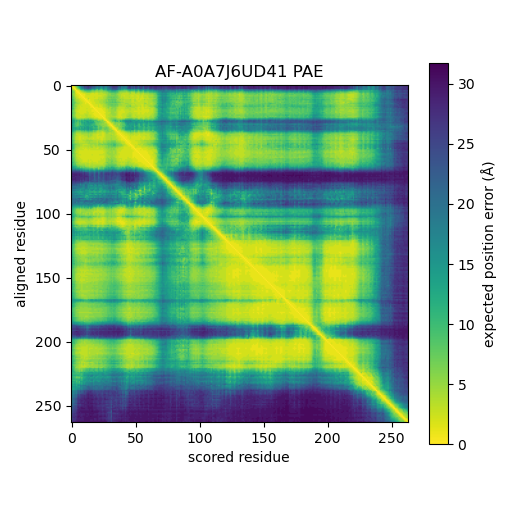 O 1
ATOM 793 N N . THR A 1 105 ? -15.892 0.671 28.299 1.00 80.56 105 THR A N 1
ATOM 794 C CA . THR A 1 105 ? -14.662 -0.132 28.226 1.00 80.56 105 THR A CA 1
ATOM 795 C C . THR A 1 105 ? -14.497 -0.687 26.814 1.00 80.56 105 THR A C 1
ATOM 797 O O . THR A 1 105 ? -15.385 -1.370 26.312 1.00 80.56 105 THR A O 1
ATOM 800 N N . LEU A 1 106 ? -13.370 -0.391 26.165 1.00 84.75 106 LEU A N 1
ATOM 801 C CA . LEU A 1 106 ? -13.072 -0.817 24.797 1.00 84.75 106 LEU A CA 1
ATOM 802 C C . LEU A 1 106 ? -11.649 -1.363 24.712 1.00 84.75 106 LEU A C 1
ATOM 804 O O . LEU A 1 106 ? -10.695 -0.635 24.996 1.00 84.75 106 LEU A O 1
ATOM 808 N N . TYR A 1 107 ? -11.515 -2.595 24.240 1.00 87.06 107 TYR A N 1
ATOM 809 C CA . TYR A 1 107 ? -10.263 -3.277 23.951 1.00 87.06 107 TYR A CA 1
ATOM 810 C C . TYR A 1 107 ? -10.114 -3.521 22.451 1.00 87.06 107 TYR A C 1
ATOM 812 O O . TYR A 1 107 ? -11.065 -3.885 21.764 1.00 87.06 107 TYR A O 1
ATOM 820 N N . LEU A 1 108 ? -8.895 -3.355 21.948 1.00 88.00 108 LEU A N 1
ATOM 821 C CA . LEU A 1 108 ? -8.514 -3.716 20.591 1.00 88.00 108 LEU A CA 1
ATOM 822 C C . LEU A 1 108 ? -7.394 -4.748 20.627 1.00 88.00 108 LEU A C 1
ATOM 824 O O . LEU A 1 108 ? -6.380 -4.549 21.297 1.00 88.00 108 LEU A O 1
ATOM 828 N N . VAL A 1 109 ? -7.585 -5.836 19.896 1.00 86.31 109 VAL A N 1
ATOM 829 C CA . VAL A 1 109 ? -6.653 -6.952 19.789 1.00 86.31 109 VAL A CA 1
ATOM 830 C C . VAL A 1 109 ? -6.022 -6.928 18.401 1.00 86.31 109 VAL A C 1
ATOM 832 O O . VAL A 1 109 ? -6.730 -6.950 17.394 1.00 86.31 109 VAL A O 1
ATOM 835 N N . ASP A 1 110 ? -4.691 -6.872 18.345 1.00 82.75 110 ASP A N 1
ATOM 836 C CA . ASP A 1 110 ? -3.943 -7.000 17.088 1.00 82.75 110 ASP A CA 1
ATOM 837 C C . ASP A 1 110 ? -3.619 -8.467 16.831 1.00 82.75 110 ASP A C 1
ATOM 839 O O . ASP A 1 110 ? -3.098 -9.157 17.713 1.00 82.75 110 ASP A O 1
ATOM 843 N N . THR A 1 111 ? -3.944 -8.933 15.627 1.00 79.00 111 THR A N 1
ATOM 844 C CA . THR A 1 111 ? -3.633 -10.294 15.188 1.00 79.00 111 THR A CA 1
ATOM 845 C C . THR A 1 111 ? -2.480 -10.289 14.189 1.00 79.00 111 THR A C 1
ATOM 847 O O . THR A 1 111 ? -2.306 -9.320 13.435 1.00 79.00 111 THR A O 1
ATOM 850 N N . PRO A 1 112 ? -1.679 -11.369 14.146 1.00 68.88 112 PRO A N 1
ATOM 851 C CA . PRO A 1 112 ? -0.731 -11.573 13.063 1.00 68.88 112 PRO A CA 1
ATOM 852 C C . PRO A 1 112 ? -1.446 -11.512 11.713 1.00 68.88 112 PRO A C 1
ATOM 854 O O . PRO A 1 112 ? -2.591 -11.939 11.576 1.00 68.88 112 PRO A O 1
ATOM 857 N N . GLY A 1 113 ? -0.779 -10.961 10.698 1.00 67.69 113 GLY A N 1
ATOM 858 C CA . GLY A 1 113 ? -1.360 -10.938 9.362 1.00 67.69 113 GLY A CA 1
ATOM 859 C C . GLY A 1 113 ? -1.528 -12.349 8.814 1.00 67.69 113 GLY A C 1
ATOM 860 O O . GLY A 1 113 ? -0.537 -13.054 8.648 1.00 67.69 113 GLY A O 1
ATOM 861 N N . VAL A 1 114 ? -2.761 -12.742 8.502 1.00 72.62 114 VAL A N 1
ATOM 862 C CA . VAL A 1 114 ? -3.028 -14.014 7.823 1.00 72.62 114 VAL A CA 1
ATOM 863 C C . VAL A 1 114 ? -2.596 -13.853 6.370 1.00 72.62 114 VAL A C 1
ATOM 865 O O . VAL A 1 114 ? -3.071 -12.950 5.684 1.00 72.62 114 VAL A O 1
ATOM 868 N N . THR A 1 115 ? -1.651 -14.672 5.914 1.00 64.81 115 THR A N 1
ATOM 869 C CA . THR A 1 115 ? -1.140 -14.622 4.535 1.00 64.81 115 THR A CA 1
ATOM 870 C C . THR A 1 115 ? -1.746 -15.774 3.752 1.00 64.81 115 THR A C 1
ATOM 872 O O . THR A 1 115 ? -1.717 -16.908 4.220 1.00 64.81 115 THR A O 1
ATOM 875 N N . PHE A 1 116 ? -2.276 -15.505 2.562 1.00 69.31 116 PHE A N 1
ATOM 876 C CA . PHE A 1 116 ? -2.711 -16.573 1.664 1.00 69.31 116 PHE A CA 1
ATOM 877 C C . PHE A 1 116 ? -1.506 -17.257 1.015 1.00 69.31 116 PHE A C 1
ATOM 879 O O . PHE A 1 116 ? -0.470 -16.633 0.789 1.00 69.31 116 PHE A O 1
ATOM 886 N N . HIS A 1 117 ? -1.645 -18.534 0.669 1.00 71.12 117 HIS A N 1
ATOM 887 C CA . HIS A 1 117 ? -0.668 -19.200 -0.188 1.00 71.12 117 HIS A CA 1
ATOM 888 C C . HIS A 1 117 ? -0.727 -18.637 -1.612 1.00 71.12 117 HIS A C 1
ATOM 890 O O . HIS A 1 117 ? -1.753 -18.096 -2.032 1.00 71.12 117 HIS A O 1
ATOM 896 N N . LYS A 1 118 ? 0.376 -18.783 -2.359 1.00 73.00 118 LYS A N 1
ATOM 897 C CA . LYS A 1 118 ? 0.400 -18.452 -3.787 1.00 73.00 118 LYS A CA 1
ATOM 898 C C . LYS A 1 118 ? -0.692 -19.225 -4.506 1.00 73.00 118 LYS A C 1
ATOM 900 O O . LYS A 1 118 ? -0.681 -20.456 -4.518 1.00 73.00 118 LYS A O 1
ATOM 905 N N . ASP A 1 119 ? -1.581 -18.493 -5.149 1.00 79.75 119 ASP A N 1
ATOM 906 C CA . ASP A 1 119 ? -2.633 -19.079 -5.952 1.00 79.75 119 ASP A CA 1
ATOM 907 C C . ASP A 1 119 ? -2.106 -19.339 -7.362 1.00 79.75 119 ASP A C 1
ATOM 909 O O . ASP A 1 119 ? -1.858 -18.403 -8.123 1.00 79.75 119 ASP A O 1
ATOM 913 N 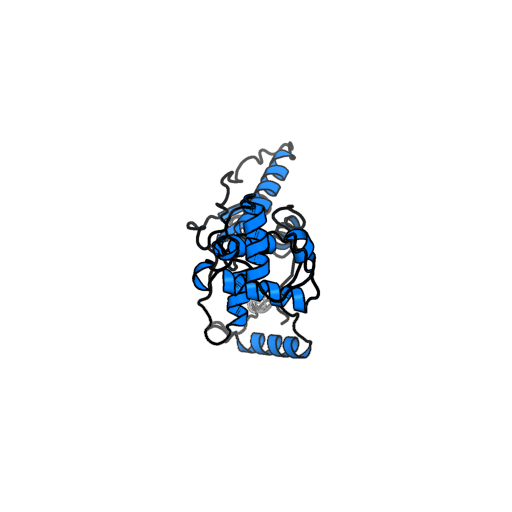N . LYS A 1 120 ? -1.890 -20.609 -7.710 1.00 79.88 120 LYS A N 1
ATOM 914 C CA . LYS A 1 120 ? -1.392 -20.978 -9.043 1.00 79.88 120 LYS A CA 1
ATOM 915 C C . LYS A 1 120 ? -2.392 -20.643 -10.153 1.00 79.88 120 LYS A C 1
ATOM 917 O O . LYS A 1 120 ? -1.966 -20.469 -11.289 1.00 79.88 120 LYS A O 1
ATOM 922 N N . SER A 1 121 ? -3.684 -20.544 -9.833 1.00 84.31 121 SER A N 1
ATOM 923 C CA . SER A 1 121 ? -4.735 -20.238 -10.808 1.00 84.31 121 SER A CA 1
ATOM 924 C C . SER A 1 121 ? -4.814 -18.748 -11.148 1.00 84.31 121 SER A C 1
ATOM 926 O O . SER A 1 121 ? -5.293 -18.391 -12.221 1.00 84.31 121 SER A O 1
ATOM 928 N N . ASN A 1 122 ? -4.303 -17.874 -10.271 1.00 85.25 122 ASN A N 1
ATOM 929 C CA . ASN A 1 122 ? -4.379 -16.427 -10.442 1.00 85.25 122 ASN A CA 1
ATOM 930 C C . ASN A 1 122 ? -3.017 -15.742 -10.196 1.00 85.25 122 ASN A C 1
ATOM 932 O O . ASN A 1 122 ? -2.741 -15.250 -9.093 1.00 85.25 122 ASN A O 1
ATOM 936 N N . PRO A 1 123 ? -2.141 -15.691 -11.218 1.00 86.25 123 PRO A N 1
ATOM 937 C CA . PRO A 1 123 ? -0.820 -15.080 -11.091 1.00 86.25 123 PRO A CA 1
ATOM 938 C C . PRO A 1 123 ? -0.882 -13.560 -10.882 1.00 86.25 123 PRO A C 1
ATOM 940 O O . PRO A 1 123 ? -0.057 -13.018 -10.144 1.00 86.25 123 PRO A O 1
ATOM 943 N N . GLU A 1 124 ? -1.874 -12.870 -11.457 1.00 88.31 124 GLU A N 1
ATOM 944 C CA . GLU A 1 124 ? -2.019 -11.417 -11.309 1.00 88.31 124 GLU A CA 1
ATOM 945 C C . GLU A 1 124 ? -2.331 -11.031 -9.858 1.00 88.31 124 GLU A C 1
ATOM 947 O O . GLU A 1 124 ? -1.707 -10.121 -9.307 1.00 88.31 124 GLU A O 1
ATOM 952 N N . ARG A 1 125 ? -3.233 -11.763 -9.189 1.00 88.12 125 ARG A N 1
ATOM 953 C CA . ARG A 1 125 ? -3.521 -11.577 -7.758 1.00 88.12 125 ARG A CA 1
ATOM 954 C C . ARG A 1 125 ? -2.248 -11.673 -6.921 1.00 88.12 125 ARG A C 1
ATOM 956 O O . ARG A 1 125 ? -2.017 -10.833 -6.051 1.00 88.12 125 ARG A O 1
ATOM 963 N N . ASN A 1 126 ? -1.405 -12.665 -7.196 1.00 88.81 126 ASN A N 1
ATOM 964 C CA . ASN A 1 126 ? -0.147 -12.830 -6.475 1.00 88.81 126 ASN A CA 1
ATOM 965 C C . ASN A 1 126 ? 0.806 -11.645 -6.702 1.00 88.81 126 ASN A C 1
ATOM 967 O O . ASN A 1 126 ? 1.425 -11.172 -5.749 1.00 88.81 126 ASN A O 1
ATOM 971 N N . LEU A 1 127 ? 0.893 -11.136 -7.935 1.00 91.12 127 LEU A N 1
ATOM 972 C CA . LEU A 1 127 ? 1.714 -9.969 -8.267 1.00 91.12 127 LEU A CA 1
ATOM 973 C C . LEU A 1 127 ? 1.207 -8.688 -7.604 1.00 91.12 127 LEU A C 1
ATOM 975 O O . LEU A 1 127 ? 2.017 -7.912 -7.101 1.00 91.12 127 LEU A O 1
ATOM 979 N N . LYS A 1 128 ? -0.112 -8.480 -7.514 1.00 91.81 128 LYS A N 1
ATOM 980 C CA . LYS A 1 128 ? -0.689 -7.354 -6.757 1.00 91.81 128 LYS A CA 1
ATOM 981 C C . LYS A 1 128 ? -0.305 -7.415 -5.283 1.00 91.81 128 LYS A C 1
ATOM 983 O O . LYS A 1 128 ? 0.169 -6.433 -4.714 1.00 91.81 128 LYS A O 1
ATOM 988 N N . LEU A 1 129 ? -0.458 -8.590 -4.680 1.00 89.94 129 LEU A N 1
ATOM 989 C CA . LEU A 1 129 ? -0.090 -8.837 -3.291 1.00 89.94 129 LEU A CA 1
ATOM 990 C C . LEU A 1 129 ? 1.415 -8.629 -3.051 1.00 89.94 129 LEU A C 1
ATOM 992 O O . LEU A 1 129 ? 1.802 -8.021 -2.045 1.00 89.94 129 LEU A O 1
ATOM 996 N N . ALA A 1 130 ? 2.262 -9.074 -3.980 1.00 91.12 130 ALA A N 1
ATOM 997 C CA . ALA A 1 130 ? 3.703 -8.849 -3.936 1.00 91.12 130 ALA A CA 1
ATOM 998 C C . ALA A 1 130 ? 4.059 -7.363 -4.111 1.00 91.12 130 ALA A C 1
ATOM 1000 O O . ALA A 1 130 ? 4.869 -6.839 -3.350 1.00 91.12 130 ALA A O 1
ATOM 1001 N N . ALA A 1 131 ? 3.406 -6.636 -5.021 1.00 92.44 131 ALA A N 1
ATOM 1002 C CA . ALA A 1 131 ? 3.637 -5.206 -5.239 1.00 92.44 131 ALA A CA 1
ATOM 1003 C C . ALA A 1 131 ? 3.402 -4.379 -3.961 1.00 92.44 131 ALA A C 1
ATOM 1005 O O . ALA A 1 131 ? 4.218 -3.525 -3.608 1.00 92.44 131 ALA A O 1
ATOM 1006 N N . VAL A 1 132 ? 2.348 -4.699 -3.203 1.00 90.25 132 VAL A N 1
ATOM 1007 C CA . VAL A 1 132 ? 2.029 -4.047 -1.916 1.00 90.25 132 VAL A CA 1
ATOM 1008 C C . VAL A 1 132 ? 2.930 -4.539 -0.765 1.00 90.25 132 VAL A C 1
ATOM 1010 O O . VAL A 1 132 ? 2.944 -3.955 0.315 1.00 90.25 132 VAL A O 1
ATOM 1013 N N . GLY A 1 133 ? 3.747 -5.572 -0.990 1.00 88.62 133 GLY A N 1
ATOM 1014 C CA . GLY A 1 133 ? 4.710 -6.082 -0.009 1.00 88.62 133 GLY A CA 1
ATOM 1015 C C . GLY A 1 133 ? 4.096 -7.016 1.027 1.00 88.62 133 GLY A C 1
ATOM 1016 O O . GLY A 1 133 ? 4.615 -7.131 2.131 1.00 88.62 133 GLY A O 1
ATOM 1017 N N . THR A 1 134 ? 2.983 -7.679 0.708 1.00 86.94 134 THR A N 1
ATOM 1018 C CA . THR A 1 134 ? 2.387 -8.688 1.608 1.00 86.94 134 THR A CA 1
ATOM 1019 C C . THR A 1 134 ? 3.203 -9.985 1.649 1.00 86.94 134 THR A C 1
ATOM 1021 O O . THR A 1 134 ? 3.183 -10.691 2.656 1.00 86.94 134 THR A O 1
ATOM 1024 N N . PHE A 1 135 ? 3.964 -10.258 0.586 1.00 84.31 135 PHE A N 1
ATOM 1025 C CA . PHE A 1 135 ? 4.918 -11.357 0.486 1.00 84.31 135 PHE A CA 1
ATOM 1026 C C . PHE A 1 135 ? 6.359 -10.832 0.475 1.00 84.31 135 PHE A C 1
ATOM 1028 O O . PHE A 1 135 ? 6.592 -9.730 -0.021 1.00 84.31 135 PHE A O 1
ATOM 1035 N N . PRO A 1 136 ? 7.335 -11.625 0.947 1.00 84.94 136 PRO A N 1
ATOM 1036 C CA . PRO A 1 136 ? 8.748 -11.348 0.708 1.00 84.94 136 PRO A CA 1
ATOM 1037 C C . PRO A 1 136 ? 9.081 -11.288 -0.793 1.00 84.94 136 PRO A C 1
ATOM 1039 O O . PRO A 1 136 ? 8.728 -12.193 -1.545 1.00 84.94 136 PRO A O 1
ATOM 1042 N N . ASP A 1 137 ? 9.799 -10.251 -1.228 1.00 89.31 137 ASP A N 1
ATOM 1043 C CA . ASP A 1 137 ? 9.968 -9.946 -2.661 1.00 89.31 137 ASP A CA 1
ATOM 1044 C C . ASP A 1 137 ? 10.719 -11.039 -3.442 1.00 89.31 137 ASP A C 1
ATOM 1046 O O . ASP A 1 137 ? 10.341 -11.384 -4.563 1.00 89.31 137 ASP A O 1
ATOM 1050 N N . HIS A 1 138 ? 11.724 -11.659 -2.817 1.00 87.69 138 HIS A N 1
ATOM 1051 C CA . HIS A 1 138 ? 12.528 -12.737 -3.409 1.00 87.69 138 HIS A CA 1
ATOM 1052 C C . HIS A 1 138 ? 11.695 -13.957 -3.832 1.00 87.69 138 HIS A C 1
ATOM 1054 O O . HIS A 1 138 ? 12.117 -14.738 -4.678 1.00 87.69 138 HIS A O 1
ATOM 1060 N N . ILE A 1 139 ? 10.497 -14.126 -3.262 1.00 86.38 139 ILE A N 1
ATOM 1061 C CA . ILE A 1 139 ? 9.598 -15.234 -3.584 1.00 86.38 139 ILE A CA 1
ATOM 1062 C C . ILE A 1 139 ? 9.049 -15.120 -5.016 1.00 86.38 139 ILE A C 1
ATOM 1064 O O . ILE A 1 139 ? 8.713 -16.140 -5.624 1.00 86.38 139 ILE A O 1
ATOM 1068 N N . PHE A 1 140 ? 8.904 -13.905 -5.546 1.00 86.38 140 PHE A N 1
ATOM 1069 C CA . PHE A 1 140 ? 8.423 -13.654 -6.911 1.00 86.38 140 PHE A CA 1
ATOM 1070 C C . PHE A 1 140 ? 9.511 -13.091 -7.830 1.00 86.38 140 PHE A C 1
ATOM 1072 O O . PHE A 1 140 ? 9.350 -13.138 -9.046 1.00 86.38 140 PHE A O 1
ATOM 1079 N N . GLY A 1 141 ? 10.609 -12.600 -7.254 1.00 91.31 141 GLY A N 1
ATOM 1080 C CA . GLY A 1 141 ? 11.680 -11.912 -7.959 1.00 91.31 141 GLY A CA 1
ATOM 1081 C C . GLY A 1 141 ? 11.404 -10.414 -8.032 1.00 91.31 141 GLY A C 1
ATOM 1082 O O . GLY A 1 141 ? 10.401 -9.972 -8.592 1.00 91.31 141 GLY A O 1
ATOM 1083 N N . GLU A 1 142 ? 12.316 -9.614 -7.485 1.00 93.56 142 GLU A N 1
ATOM 1084 C CA . GLU A 1 142 ? 12.163 -8.161 -7.377 1.00 93.56 142 GLU A CA 1
ATOM 1085 C C . GLU A 1 142 ? 11.983 -7.498 -8.746 1.00 93.56 142 GLU A C 1
ATOM 1087 O O . GLU A 1 142 ? 11.136 -6.621 -8.902 1.00 93.56 142 GLU A O 1
ATOM 1092 N N . LEU A 1 143 ? 12.739 -7.958 -9.747 1.00 94.06 143 LEU A N 1
ATOM 1093 C CA . LEU A 1 143 ? 12.632 -7.468 -11.121 1.00 94.06 143 LEU A CA 1
ATOM 1094 C C . LEU A 1 143 ? 11.267 -7.753 -11.740 1.00 94.06 143 LEU A C 1
ATOM 1096 O O . LEU A 1 143 ? 10.732 -6.903 -12.440 1.00 94.06 143 LEU A O 1
ATOM 1100 N N . TYR A 1 144 ? 10.693 -8.921 -11.458 1.00 94.69 144 TYR A N 1
ATOM 1101 C CA . TYR A 1 144 ? 9.406 -9.318 -12.017 1.00 94.69 144 TYR A CA 1
ATOM 1102 C C . TYR A 1 144 ? 8.253 -8.516 -11.402 1.00 94.69 144 TYR A C 1
ATOM 1104 O O . TYR A 1 144 ? 7.355 -8.058 -12.105 1.00 94.69 144 TYR A O 1
ATOM 1112 N N . ILE A 1 145 ? 8.317 -8.260 -10.090 1.00 95.56 145 ILE A N 1
ATOM 1113 C CA . ILE A 1 145 ? 7.365 -7.369 -9.413 1.00 95.56 145 ILE A CA 1
ATOM 1114 C C . ILE A 1 145 ? 7.501 -5.935 -9.954 1.00 95.56 145 ILE A C 1
ATOM 1116 O O . ILE A 1 145 ? 6.494 -5.270 -10.199 1.00 95.56 145 ILE A O 1
ATOM 1120 N N . ALA A 1 146 ? 8.734 -5.452 -10.136 1.00 96.38 146 ALA A N 1
ATOM 1121 C CA . ALA A 1 146 ? 9.003 -4.107 -10.633 1.00 96.38 146 ALA A CA 1
ATOM 1122 C C . ALA A 1 146 ? 8.497 -3.910 -12.074 1.00 96.38 146 ALA A C 1
ATOM 1124 O O . ALA A 1 146 ? 7.883 -2.884 -12.363 1.00 96.38 146 ALA A O 1
ATOM 1125 N N . ASP A 1 147 ? 8.680 -4.912 -12.936 1.00 96.56 147 ASP A N 1
ATOM 1126 C CA . ASP A 1 147 ? 8.168 -4.924 -14.310 1.00 96.56 147 ASP A CA 1
ATOM 1127 C C . ASP A 1 147 ? 6.639 -4.841 -14.347 1.00 96.56 147 ASP A C 1
ATOM 1129 O O . ASP A 1 147 ? 6.060 -3.988 -15.019 1.00 96.56 147 ASP A O 1
ATOM 1133 N N . TYR A 1 148 ? 5.976 -5.656 -13.522 1.00 95.88 148 TYR A N 1
ATOM 1134 C CA . TYR A 1 148 ? 4.525 -5.612 -13.377 1.00 95.88 148 TYR A CA 1
ATOM 1135 C C . TYR A 1 148 ? 4.030 -4.226 -12.939 1.00 95.88 148 TYR A C 1
ATOM 1137 O O . TYR A 1 148 ? 3.062 -3.705 -13.493 1.00 95.88 148 TYR A O 1
ATOM 1145 N N . ILE A 1 149 ? 4.698 -3.593 -11.970 1.00 96.19 149 ILE A N 1
ATOM 1146 C CA . ILE A 1 149 ? 4.350 -2.236 -11.527 1.00 96.19 149 ILE A CA 1
ATOM 1147 C C . ILE A 1 149 ? 4.533 -1.225 -12.663 1.00 96.19 149 ILE A C 1
ATOM 1149 O O . ILE A 1 149 ? 3.645 -0.399 -12.874 1.00 96.19 149 ILE A O 1
ATOM 1153 N N . LEU A 1 150 ? 5.641 -1.290 -13.407 1.00 96.50 150 LEU A N 1
ATOM 1154 C CA . LEU A 1 150 ? 5.894 -0.403 -14.543 1.00 96.50 150 LEU A CA 1
ATOM 1155 C C . LEU A 1 150 ? 4.796 -0.537 -15.606 1.00 96.50 150 LEU A C 1
ATOM 1157 O O . LEU A 1 150 ? 4.221 0.468 -16.027 1.00 96.50 150 LEU A O 1
ATOM 1161 N N . TRP A 1 151 ? 4.438 -1.773 -15.963 1.00 95.69 151 TRP A N 1
ATOM 1162 C CA . TRP A 1 151 ? 3.333 -2.063 -16.877 1.00 95.69 151 TRP A CA 1
ATOM 1163 C C . TRP A 1 151 ? 2.008 -1.456 -16.391 1.00 95.69 151 TRP A C 1
ATOM 1165 O O . TRP A 1 151 ? 1.309 -0.786 -17.155 1.00 95.69 151 TRP A O 1
ATOM 1175 N N . ARG A 1 152 ? 1.679 -1.606 -15.099 1.00 94.50 152 ARG A N 1
ATOM 1176 C CA . ARG A 1 152 ? 0.470 -1.011 -14.501 1.00 94.50 152 ARG A CA 1
ATOM 1177 C C . ARG A 1 152 ? 0.473 0.515 -14.559 1.00 94.50 152 ARG A C 1
ATOM 1179 O O . ARG A 1 152 ? -0.556 1.100 -14.896 1.00 94.50 152 ARG A O 1
ATOM 1186 N N . LEU A 1 153 ? 1.601 1.151 -14.243 1.00 94.81 153 LEU A N 1
ATOM 1187 C CA . LEU A 1 153 ? 1.743 2.608 -14.288 1.00 94.81 153 LEU A CA 1
ATOM 1188 C C . LEU A 1 153 ? 1.583 3.137 -15.718 1.00 94.81 153 LEU A C 1
ATOM 1190 O O . LEU A 1 153 ? 0.825 4.083 -15.931 1.00 94.81 153 LEU A O 1
ATOM 1194 N N . ASN A 1 154 ? 2.214 2.490 -16.700 1.00 94.94 154 ASN A N 1
ATOM 1195 C CA . ASN A 1 154 ? 2.102 2.872 -18.109 1.00 94.94 154 ASN A CA 1
ATOM 1196 C C . ASN A 1 154 ? 0.667 2.730 -18.631 1.00 94.94 154 ASN A C 1
ATOM 1198 O O . ASN A 1 154 ? 0.153 3.657 -19.258 1.00 94.94 154 ASN A O 1
ATOM 1202 N N . ASN A 1 155 ? -0.018 1.630 -18.304 1.00 92.94 155 ASN A N 1
ATOM 1203 C CA . ASN A 1 155 ? -1.420 1.431 -18.687 1.00 92.94 155 ASN A CA 1
ATOM 1204 C C . ASN A 1 155 ? -2.355 2.474 -18.069 1.00 92.94 155 ASN A C 1
ATOM 1206 O O . ASN A 1 155 ? -3.294 2.930 -18.715 1.00 92.94 155 ASN A O 1
ATOM 1210 N N . ALA A 1 156 ? -2.081 2.884 -16.831 1.00 91.69 156 ALA A N 1
ATOM 1211 C CA . ALA A 1 156 ? -2.819 3.944 -16.152 1.00 91.69 156 ALA A CA 1
ATOM 1212 C C . ALA A 1 156 ? -2.407 5.362 -16.597 1.00 91.69 156 ALA A C 1
ATOM 1214 O O . ALA A 1 156 ? -2.942 6.337 -16.071 1.00 91.69 156 ALA A O 1
ATOM 1215 N N . ARG A 1 157 ? -1.459 5.490 -17.540 1.00 93.38 157 ARG A N 1
ATOM 1216 C CA . ARG A 1 157 ? -0.852 6.760 -17.981 1.00 93.38 157 ARG A CA 1
ATOM 1217 C C . ARG A 1 157 ? -0.243 7.573 -16.829 1.00 93.38 157 ARG A C 1
ATOM 1219 O O . ARG A 1 157 ? -0.240 8.803 -16.846 1.00 93.38 157 ARG A O 1
ATOM 1226 N N . LEU A 1 158 ? 0.287 6.881 -15.820 1.00 93.44 158 LEU A N 1
ATOM 1227 C CA . LEU A 1 158 ? 0.960 7.464 -14.663 1.00 93.44 158 LEU A CA 1
ATOM 1228 C C . LEU A 1 158 ? 2.470 7.514 -14.900 1.00 93.44 158 LEU A C 1
ATOM 1230 O O . LEU A 1 158 ? 3.212 6.616 -14.514 1.00 93.44 158 LEU A O 1
ATOM 1234 N N . PHE A 1 159 ? 2.935 8.602 -15.509 1.00 95.31 159 PHE A N 1
ATOM 1235 C CA . PHE A 1 159 ? 4.344 8.776 -15.890 1.00 95.31 159 PHE A CA 1
ATOM 1236 C C . PHE A 1 159 ? 5.195 9.512 -14.846 1.00 95.31 159 PHE A C 1
ATOM 1238 O O . PHE A 1 159 ? 6.320 9.910 -15.129 1.00 95.31 159 PHE A O 1
ATOM 1245 N N . GLN A 1 160 ? 4.695 9.675 -13.617 1.00 94.69 160 GLN A N 1
ATOM 1246 C CA . GLN A 1 160 ? 5.435 10.333 -12.532 1.00 94.69 160 GLN A CA 1
ATOM 1247 C C . GLN A 1 160 ? 6.755 9.616 -12.204 1.00 94.69 160 GLN A C 1
ATOM 1249 O O . GLN A 1 160 ? 7.710 10.246 -11.757 1.00 94.69 160 GLN A O 1
ATOM 1254 N N . TYR A 1 161 ? 6.847 8.310 -12.471 1.00 94.81 161 TYR A N 1
ATOM 1255 C CA . TYR A 1 161 ? 8.090 7.568 -12.283 1.00 94.81 161 TYR A CA 1
ATOM 1256 C C . TYR A 1 161 ? 9.239 8.079 -13.162 1.00 94.81 161 TYR A C 1
ATOM 1258 O O . TYR A 1 161 ? 10.388 7.911 -12.771 1.00 94.81 161 TYR A O 1
ATOM 1266 N N . VAL A 1 162 ? 8.957 8.719 -14.304 1.00 95.38 162 VAL A N 1
ATOM 1267 C CA . VAL A 1 162 ? 9.983 9.252 -15.215 1.00 95.38 162 VAL A CA 1
ATOM 1268 C C . VAL A 1 162 ? 10.804 10.330 -14.519 1.00 95.38 162 VAL A C 1
ATOM 1270 O O . VAL A 1 162 ? 12.028 10.258 -14.519 1.00 95.38 162 VAL A O 1
ATOM 1273 N N . SER A 1 163 ? 10.143 11.284 -13.857 1.00 94.25 163 SER A N 1
ATOM 1274 C CA . SER A 1 163 ? 10.836 12.339 -13.114 1.00 94.25 163 SER A CA 1
ATOM 1275 C C . SER A 1 163 ? 11.447 11.825 -11.813 1.00 94.25 163 SER A C 1
ATOM 1277 O O . SER A 1 163 ? 12.566 12.199 -11.481 1.00 94.25 163 SER A O 1
ATOM 1279 N N . VAL A 1 164 ? 10.753 10.936 -11.094 1.00 93.50 164 VAL A N 1
ATOM 1280 C CA . VAL A 1 164 ? 11.241 10.381 -9.817 1.00 93.50 164 VAL A CA 1
ATOM 1281 C C . VAL A 1 164 ? 12.475 9.499 -10.006 1.00 93.50 164 VAL A C 1
ATOM 1283 O O . VAL A 1 164 ? 13.360 9.510 -9.157 1.00 93.50 164 VAL A O 1
ATOM 1286 N N . CYS A 1 165 ? 12.539 8.742 -11.102 1.00 92.00 165 CYS A N 1
ATOM 1287 C CA . CYS A 1 165 ? 13.675 7.877 -11.421 1.00 92.00 165 CYS A CA 1
ATOM 1288 C C . CYS A 1 165 ? 14.719 8.574 -12.307 1.00 92.00 165 CYS A C 1
ATOM 1290 O O . CYS A 1 165 ? 15.691 7.931 -12.680 1.00 92.00 165 CYS A O 1
ATOM 1292 N N . GLY A 1 166 ? 14.520 9.846 -12.678 1.00 90.25 166 GLY A N 1
ATOM 1293 C CA . GLY A 1 166 ? 15.447 10.629 -13.505 1.00 90.25 166 GLY A CA 1
ATOM 1294 C C . GLY A 1 166 ? 15.659 10.101 -14.930 1.00 90.25 166 GLY A C 1
ATOM 1295 O O . GLY A 1 166 ? 16.755 10.210 -15.465 1.00 90.25 166 GLY A O 1
ATOM 1296 N N . LEU A 1 167 ? 14.630 9.526 -15.562 1.00 91.50 167 LEU A N 1
ATOM 1297 C CA . LEU A 1 167 ? 14.741 8.974 -16.917 1.00 91.50 167 LEU A CA 1
ATOM 1298 C C . LEU A 1 167 ? 14.840 10.092 -17.967 1.00 91.50 167 LEU A C 1
ATOM 1300 O O . LEU A 1 167 ? 13.903 10.869 -18.149 1.00 91.50 167 LEU A O 1
ATOM 1304 N N . SER A 1 168 ? 15.945 10.125 -18.713 1.00 86.00 168 SER A N 1
ATOM 1305 C CA . SER A 1 168 ? 16.193 11.103 -19.785 1.00 86.00 168 SER A CA 1
ATOM 1306 C C . SER A 1 168 ? 15.388 10.834 -21.065 1.00 86.00 168 SER A C 1
ATOM 1308 O O . SER A 1 168 ? 15.018 11.768 -21.771 1.00 86.00 168 SER A O 1
ATOM 1310 N N . GLY A 1 169 ? 15.077 9.565 -21.352 1.00 87.56 169 GLY A N 1
ATOM 1311 C CA . GLY A 1 169 ? 14.371 9.126 -22.565 1.00 87.56 169 GLY A CA 1
ATOM 1312 C C . GLY A 1 169 ? 12.838 9.144 -22.491 1.00 87.56 169 GLY A C 1
ATOM 1313 O O . GLY A 1 169 ? 12.187 8.690 -23.428 1.00 87.56 169 GLY A O 1
ATOM 1314 N N . GLY A 1 170 ? 12.248 9.635 -21.396 1.00 92.12 170 GLY A N 1
ATOM 1315 C CA . GLY A 1 170 ? 10.797 9.619 -21.187 1.00 92.12 170 GLY A CA 1
ATOM 1316 C C . GLY A 1 170 ? 10.242 8.263 -20.708 1.00 92.12 170 GLY A C 1
ATOM 1317 O O . GLY A 1 170 ? 10.985 7.450 -20.151 1.00 92.12 170 GLY A O 1
ATOM 1318 N N . PRO A 1 171 ? 8.922 8.022 -20.858 1.00 94.38 171 PRO A N 1
ATOM 1319 C CA . PRO A 1 171 ? 8.285 6.763 -20.471 1.00 94.38 171 PRO A CA 1
ATOM 1320 C C . PRO A 1 171 ? 8.864 5.556 -21.218 1.00 94.38 171 PRO A C 1
ATOM 1322 O O . PRO A 1 171 ? 9.090 5.616 -22.424 1.00 94.38 171 PRO A O 1
ATOM 1325 N N . THR A 1 172 ? 9.044 4.436 -20.519 1.00 95.56 172 THR A N 1
ATOM 1326 C CA . THR A 1 172 ? 9.602 3.202 -21.093 1.00 95.56 172 THR A CA 1
ATOM 1327 C C . THR A 1 172 ? 8.845 1.970 -20.613 1.00 95.56 172 THR A C 1
ATOM 1329 O O . THR A 1 172 ? 8.263 1.973 -19.529 1.00 95.56 172 THR A O 1
ATOM 1332 N N . ASN A 1 173 ? 8.869 0.908 -21.421 1.00 94.81 173 ASN A N 1
ATOM 1333 C CA . ASN A 1 173 ? 8.370 -0.421 -21.057 1.00 94.81 173 ASN A CA 1
ATOM 1334 C C . ASN A 1 173 ? 9.494 -1.377 -20.623 1.00 94.81 173 ASN A C 1
ATOM 1336 O O . ASN A 1 173 ? 9.205 -2.507 -20.253 1.00 94.81 173 ASN A O 1
ATOM 1340 N N . ASP A 1 174 ? 10.762 -0.954 -20.673 1.00 94.56 174 ASP A N 1
ATOM 1341 C CA . ASP A 1 174 ? 11.883 -1.780 -20.216 1.00 94.56 174 ASP A CA 1
ATOM 1342 C C . ASP A 1 174 ? 12.263 -1.442 -18.771 1.00 94.56 174 ASP A C 1
ATOM 1344 O O . ASP A 1 174 ? 12.961 -0.457 -18.500 1.00 94.56 174 ASP A O 1
ATOM 1348 N N . ILE A 1 175 ? 11.865 -2.310 -17.837 1.00 94.81 175 ILE A N 1
ATOM 1349 C CA . ILE A 1 175 ? 12.213 -2.163 -16.423 1.00 94.81 175 ILE A CA 1
ATOM 1350 C C . ILE A 1 175 ? 13.725 -2.155 -16.178 1.00 94.81 175 ILE A C 1
ATOM 1352 O O . ILE A 1 175 ? 14.193 -1.499 -15.246 1.00 94.81 175 ILE A O 1
ATOM 1356 N N . ARG A 1 176 ? 14.524 -2.840 -17.008 1.00 92.94 176 ARG A N 1
ATOM 1357 C CA . ARG A 1 176 ? 15.980 -2.899 -16.820 1.00 92.94 176 ARG A CA 1
ATOM 1358 C C . ARG A 1 176 ? 16.620 -1.551 -17.101 1.00 92.94 176 ARG A C 1
ATOM 1360 O O . ARG A 1 176 ? 17.587 -1.202 -16.430 1.00 92.94 176 ARG A O 1
ATOM 1367 N N . SER A 1 177 ? 16.097 -0.800 -18.067 1.00 91.69 177 SER A N 1
ATOM 1368 C CA . SER A 1 177 ? 16.517 0.581 -18.324 1.00 91.69 177 SER A CA 1
ATOM 1369 C C . SER A 1 177 ? 16.225 1.478 -17.122 1.00 91.69 177 SER A C 1
ATOM 1371 O O . SER A 1 177 ? 17.118 2.185 -16.664 1.00 91.69 177 SER A O 1
ATOM 1373 N N . VAL A 1 178 ? 15.030 1.362 -16.530 1.00 93.94 178 VAL A N 1
ATOM 1374 C CA . VAL A 1 178 ? 14.675 2.112 -15.313 1.00 93.94 178 VAL A CA 1
ATOM 1375 C C . VAL A 1 178 ? 15.587 1.748 -14.140 1.00 93.94 178 VAL A C 1
ATOM 1377 O O . VAL A 1 178 ? 16.093 2.622 -13.443 1.00 93.94 178 VAL A O 1
ATOM 1380 N N . CYS A 1 179 ? 15.841 0.456 -13.932 1.00 92.69 179 CYS A N 1
ATOM 1381 C CA . CYS A 1 179 ? 16.689 -0.016 -12.840 1.00 92.69 179 CYS A CA 1
ATOM 1382 C C . CYS A 1 179 ? 18.147 0.426 -12.996 1.00 92.69 179 CYS A C 1
ATOM 1384 O O . CYS A 1 179 ? 18.779 0.747 -11.992 1.00 92.69 179 CYS A O 1
ATOM 1386 N N . ARG A 1 180 ? 18.674 0.450 -14.228 1.00 89.44 180 ARG A N 1
ATOM 1387 C CA . ARG A 1 180 ? 20.025 0.952 -14.519 1.00 89.44 180 ARG A CA 1
ATOM 1388 C C . ARG A 1 180 ? 20.146 2.436 -14.202 1.00 89.44 180 ARG A C 1
ATOM 1390 O O . ARG A 1 180 ? 21.099 2.813 -13.535 1.00 89.44 180 ARG A O 1
ATOM 1397 N N . GLU A 1 181 ? 19.158 3.238 -14.587 1.00 89.75 181 GLU A N 1
ATOM 1398 C CA . GLU A 1 181 ? 19.149 4.674 -14.292 1.00 89.75 181 GLU A CA 1
ATOM 1399 C C . GLU A 1 181 ? 19.111 4.946 -12.777 1.00 89.75 181 GLU A C 1
ATOM 1401 O O . GLU A 1 181 ? 19.905 5.720 -12.244 1.00 89.75 181 GLU A O 1
ATOM 1406 N N . ILE A 1 182 ? 18.261 4.222 -12.044 1.00 90.56 182 ILE A N 1
ATOM 1407 C CA . ILE A 1 182 ? 18.213 4.319 -10.579 1.00 90.56 182 ILE A CA 1
ATOM 1408 C C . ILE A 1 182 ? 19.545 3.884 -9.956 1.00 90.56 182 ILE A C 1
ATOM 1410 O O . ILE A 1 182 ? 20.044 4.532 -9.037 1.00 90.56 182 ILE A O 1
ATOM 1414 N N . ALA A 1 183 ? 20.130 2.780 -10.430 1.00 86.88 183 ALA A N 1
ATOM 1415 C CA . ALA A 1 183 ? 21.408 2.292 -9.922 1.00 86.88 183 ALA A CA 1
ATOM 1416 C C . ALA A 1 183 ? 22.538 3.302 -10.180 1.00 86.88 183 ALA A C 1
ATOM 1418 O O . ALA A 1 183 ? 23.356 3.537 -9.290 1.00 86.88 183 ALA A O 1
ATOM 1419 N N . PHE A 1 184 ? 22.550 3.931 -11.357 1.00 84.50 184 PHE A N 1
ATOM 1420 C CA . PHE A 1 184 ? 23.488 4.988 -11.724 1.00 84.50 184 PHE A CA 1
ATOM 1421 C C . PHE A 1 184 ? 23.449 6.139 -10.716 1.00 84.50 184 PHE A C 1
ATOM 1423 O O . PHE A 1 184 ? 24.463 6.436 -10.077 1.00 84.50 184 PHE A O 1
ATOM 1430 N N . GLN A 1 185 ? 22.256 6.675 -10.458 1.00 82.38 185 GLN A N 1
ATOM 1431 C CA . GLN A 1 185 ? 22.043 7.776 -9.513 1.00 82.38 185 GLN A CA 1
ATOM 1432 C C . GLN A 1 185 ? 22.407 7.428 -8.064 1.00 82.38 185 GLN A C 1
ATOM 1434 O O . GLN A 1 185 ? 22.846 8.292 -7.311 1.00 82.38 185 GLN A O 1
ATOM 1439 N N . LEU A 1 186 ? 22.245 6.170 -7.645 1.00 80.50 186 LEU A N 1
ATOM 1440 C CA . LEU A 1 186 ? 22.625 5.744 -6.294 1.00 80.50 186 LEU A CA 1
ATOM 1441 C C . LEU A 1 186 ? 24.140 5.640 -6.105 1.00 80.50 186 LEU A C 1
ATOM 1443 O O . LEU A 1 186 ? 24.633 5.837 -4.996 1.00 80.50 186 LEU A O 1
ATOM 1447 N N . THR A 1 187 ? 24.870 5.280 -7.161 1.00 75.69 187 THR A N 1
ATOM 1448 C CA . THR A 1 187 ? 26.323 5.071 -7.081 1.00 75.69 187 THR A CA 1
ATOM 1449 C C . THR A 1 187 ? 27.135 6.344 -7.291 1.00 75.69 187 THR A C 1
ATOM 1451 O O . THR A 1 187 ? 28.257 6.397 -6.797 1.00 75.69 187 THR A O 1
ATOM 1454 N N . ASN A 1 188 ? 26.586 7.358 -7.976 1.00 66.62 188 ASN A N 1
ATOM 1455 C CA . ASN A 1 188 ? 27.288 8.599 -8.344 1.00 66.62 188 ASN A CA 1
ATOM 1456 C C . ASN A 1 188 ? 28.658 8.369 -9.024 1.00 66.62 188 ASN A C 1
ATOM 1458 O O . ASN A 1 188 ? 29.515 9.250 -8.995 1.00 66.62 188 ASN A O 1
ATOM 1462 N N . ASP A 1 189 ? 28.873 7.196 -9.627 1.00 63.16 189 ASP A N 1
ATOM 1463 C CA . ASP A 1 189 ? 30.133 6.820 -10.264 1.00 63.16 189 ASP A CA 1
ATOM 1464 C C . ASP A 1 189 ? 29.938 6.729 -11.788 1.00 63.16 189 ASP A C 1
ATOM 1466 O O . ASP A 1 189 ? 29.371 5.747 -12.277 1.00 63.16 189 ASP A O 1
ATOM 1470 N N . PRO A 1 190 ? 30.391 7.741 -12.553 1.00 60.19 190 PRO A N 1
ATOM 1471 C CA . PRO A 1 190 ? 30.253 7.768 -14.006 1.00 60.19 190 PRO A CA 1
ATOM 1472 C C . PRO A 1 190 ? 31.148 6.742 -14.718 1.00 60.19 190 PRO A C 1
ATOM 1474 O O . PRO A 1 190 ? 30.952 6.494 -15.906 1.00 60.19 190 PRO A O 1
ATOM 1477 N N . CYS A 1 191 ? 32.122 6.151 -14.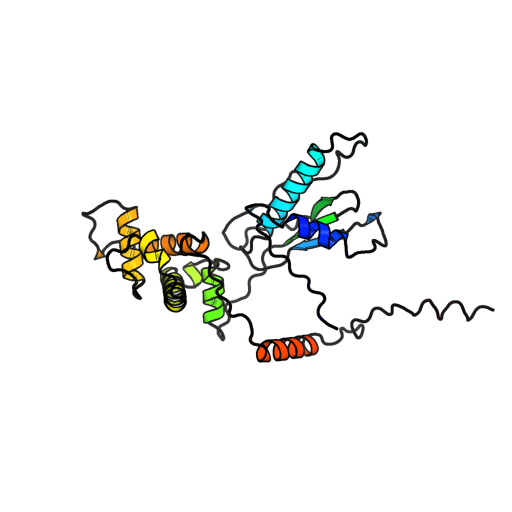016 1.00 55.19 191 CYS A N 1
ATOM 1478 C CA . CYS A 1 191 ? 33.089 5.203 -14.571 1.00 55.19 191 CYS A CA 1
ATOM 1479 C C . CYS A 1 191 ? 32.666 3.741 -14.390 1.00 55.19 191 CYS A C 1
ATOM 1481 O O . CYS A 1 191 ? 33.347 2.834 -14.878 1.00 55.19 191 CYS A O 1
ATOM 1483 N N . ARG A 1 192 ? 31.566 3.483 -13.676 1.00 60.25 192 ARG A N 1
ATOM 1484 C CA . ARG A 1 192 ? 31.081 2.126 -13.448 1.00 60.25 192 ARG A CA 1
ATOM 1485 C C . ARG A 1 192 ? 30.376 1.628 -14.704 1.00 60.25 192 ARG A C 1
ATOM 1487 O O . ARG A 1 192 ? 29.404 2.225 -15.157 1.00 60.25 192 ARG A O 1
ATOM 1494 N N . ASP A 1 193 ? 30.880 0.533 -15.262 1.00 55.75 193 ASP A N 1
ATOM 1495 C CA . ASP A 1 193 ? 30.380 -0.016 -16.519 1.00 55.75 193 ASP A CA 1
ATOM 1496 C C . ASP A 1 193 ? 28.859 -0.248 -16.450 1.00 55.75 193 ASP A C 1
ATOM 1498 O O . ASP A 1 193 ? 28.360 -0.960 -15.570 1.00 55.75 193 ASP A O 1
ATOM 1502 N N . SER A 1 194 ? 28.109 0.377 -17.365 1.00 53.78 194 SER A N 1
ATOM 1503 C CA . SER A 1 194 ? 26.637 0.371 -17.360 1.00 53.78 194 SER A CA 1
ATOM 1504 C C . SER A 1 194 ? 26.048 -1.048 -17.461 1.00 53.78 194 SER A C 1
ATOM 1506 O O . SER A 1 194 ? 24.921 -1.295 -17.021 1.00 53.78 194 SER A O 1
ATOM 1508 N N . GLY A 1 195 ? 26.831 -1.995 -17.996 1.00 51.75 195 GLY A N 1
ATOM 1509 C CA . GLY A 1 195 ? 26.505 -3.420 -18.084 1.00 51.75 195 GLY A CA 1
ATOM 1510 C C . GLY A 1 195 ? 26.723 -4.215 -16.790 1.00 51.75 195 GLY A C 1
ATOM 1511 O O . GLY A 1 195 ? 26.130 -5.281 -16.637 1.00 51.75 195 GLY A O 1
ATOM 1512 N N . ALA A 1 196 ? 27.514 -3.697 -15.844 1.00 56.16 196 ALA A N 1
ATOM 1513 C CA . ALA A 1 196 ? 27.816 -4.327 -14.552 1.00 56.16 196 ALA A CA 1
ATOM 1514 C C . ALA A 1 196 ? 27.047 -3.698 -13.374 1.00 56.16 196 ALA A C 1
ATOM 1516 O O . ALA A 1 196 ? 27.274 -4.054 -12.213 1.00 56.16 196 ALA A O 1
ATOM 1517 N N . MET A 1 197 ? 26.156 -2.737 -13.645 1.00 63.31 197 MET A N 1
ATOM 1518 C CA . MET A 1 197 ? 25.344 -2.111 -12.605 1.00 63.31 197 MET A CA 1
ATOM 1519 C C . MET A 1 197 ? 24.375 -3.118 -11.994 1.00 63.31 197 MET A C 1
ATOM 1521 O O . MET A 1 197 ? 23.747 -3.908 -12.698 1.00 63.31 197 MET A O 1
ATOM 1525 N N . ASP A 1 198 ? 24.227 -3.063 -10.671 1.00 76.31 198 ASP A N 1
ATOM 1526 C CA . ASP A 1 198 ? 23.332 -3.956 -9.946 1.00 76.31 198 ASP A CA 1
ATOM 1527 C C . ASP A 1 198 ? 21.862 -3.599 -10.222 1.00 76.31 198 ASP A C 1
ATOM 1529 O O . ASP A 1 198 ? 21.213 -2.832 -9.503 1.00 76.31 198 ASP A O 1
ATOM 1533 N N . VAL A 1 199 ? 21.333 -4.194 -11.292 1.00 85.81 199 VAL A N 1
ATOM 1534 C CA . VAL A 1 199 ? 19.933 -4.100 -11.715 1.00 85.81 199 VAL A CA 1
ATOM 1535 C C . VAL A 1 199 ? 18.987 -4.506 -10.576 1.00 85.81 199 VAL A C 1
ATOM 1537 O O . VAL A 1 199 ? 17.891 -3.953 -10.460 1.00 85.81 199 VAL A O 1
ATOM 1540 N N . LEU A 1 200 ? 19.405 -5.420 -9.693 1.00 88.00 200 LEU A N 1
ATOM 1541 C CA . LEU A 1 200 ? 18.596 -5.866 -8.561 1.00 88.00 200 LEU A CA 1
ATOM 1542 C C . LEU A 1 200 ? 18.461 -4.772 -7.495 1.00 88.00 200 LEU A C 1
ATOM 1544 O O . LEU A 1 200 ? 17.372 -4.571 -6.952 1.00 88.00 200 LEU A O 1
ATOM 1548 N N . SER A 1 201 ? 19.533 -4.024 -7.222 1.00 88.25 201 SER A N 1
ATOM 1549 C CA . SER A 1 201 ? 19.479 -2.841 -6.351 1.00 88.25 201 SER A CA 1
ATOM 1550 C C . SER A 1 201 ? 18.588 -1.738 -6.924 1.00 88.25 201 SER A C 1
ATOM 1552 O O . SER A 1 201 ? 17.817 -1.122 -6.177 1.00 88.25 201 SER A O 1
ATOM 1554 N N . GLY A 1 202 ? 18.621 -1.541 -8.246 1.00 91.50 202 GLY A N 1
ATOM 1555 C CA . GLY A 1 202 ? 17.687 -0.665 -8.957 1.00 91.50 202 GLY A CA 1
ATOM 1556 C C . GLY A 1 202 ? 16.230 -1.096 -8.761 1.00 91.50 202 GLY A C 1
ATOM 1557 O O . GLY A 1 202 ? 15.408 -0.298 -8.309 1.00 91.50 202 GLY A O 1
ATOM 1558 N N . ALA A 1 203 ? 15.925 -2.379 -8.979 1.00 93.56 203 ALA A N 1
ATOM 1559 C CA . ALA A 1 203 ? 14.581 -2.935 -8.802 1.00 93.56 203 ALA A CA 1
ATOM 1560 C C . ALA A 1 203 ? 14.078 -2.789 -7.358 1.00 93.56 203 ALA A C 1
ATOM 1562 O O . ALA A 1 203 ? 12.969 -2.311 -7.124 1.00 93.56 203 ALA A O 1
ATOM 1563 N N . ARG A 1 204 ? 14.913 -3.115 -6.363 1.00 93.00 204 ARG A N 1
ATOM 1564 C CA . ARG A 1 204 ? 14.582 -2.938 -4.937 1.00 93.00 204 ARG A CA 1
ATOM 1565 C C . ARG A 1 204 ? 14.272 -1.484 -4.594 1.00 93.00 204 ARG A C 1
ATOM 1567 O O . ARG A 1 204 ? 13.381 -1.218 -3.790 1.00 93.00 204 ARG A O 1
ATOM 1574 N N . THR A 1 205 ? 15.000 -0.543 -5.184 1.00 94.06 205 THR A N 1
ATOM 1575 C CA . THR A 1 205 ? 14.777 0.891 -4.967 1.00 94.06 205 THR A CA 1
ATOM 1576 C C . THR A 1 205 ? 13.502 1.367 -5.656 1.00 94.06 205 THR A C 1
ATOM 1578 O O . THR A 1 205 ? 12.698 2.058 -5.030 1.00 94.06 205 THR A O 1
ATOM 1581 N N . PHE A 1 206 ? 13.240 0.905 -6.877 1.00 95.69 206 PHE A N 1
ATOM 1582 C CA . PHE A 1 206 ? 11.985 1.163 -7.580 1.00 95.69 206 PHE A CA 1
ATOM 1583 C C . PHE A 1 206 ? 10.766 0.666 -6.784 1.00 95.69 206 PHE A C 1
ATOM 1585 O O . PHE A 1 206 ? 9.809 1.414 -6.572 1.00 95.69 206 PHE A O 1
ATOM 1592 N N . LEU A 1 207 ? 10.830 -0.556 -6.238 1.00 95.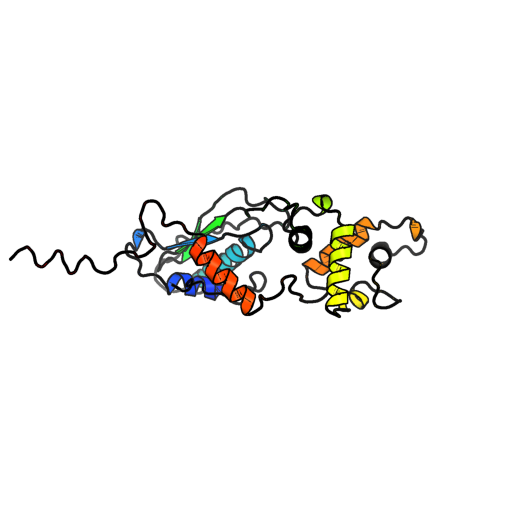00 207 LEU A N 1
ATOM 1593 C CA . LEU A 1 207 ? 9.789 -1.101 -5.357 1.00 95.00 207 LEU A CA 1
ATOM 1594 C C . LEU A 1 207 ? 9.576 -0.239 -4.106 1.00 95.00 207 LEU A C 1
ATOM 1596 O O . LEU A 1 207 ? 8.436 -0.025 -3.689 1.00 95.00 207 LEU A O 1
ATOM 1600 N N . LYS A 1 208 ? 10.651 0.293 -3.510 1.00 93.88 208 LYS A N 1
ATOM 1601 C CA . LYS A 1 208 ? 10.550 1.229 -2.377 1.00 93.88 208 LYS A CA 1
ATOM 1602 C C . LYS A 1 208 ? 9.850 2.525 -2.782 1.00 93.88 208 LYS A C 1
ATOM 1604 O O . LYS A 1 208 ? 8.970 2.975 -2.052 1.00 93.88 208 LYS A O 1
ATOM 1609 N N . PHE A 1 209 ? 10.195 3.113 -3.929 1.00 94.81 209 PHE A N 1
ATOM 1610 C CA . PHE A 1 209 ? 9.526 4.319 -4.427 1.00 94.81 209 PHE A CA 1
ATOM 1611 C C . PHE A 1 209 ? 8.032 4.085 -4.647 1.00 94.81 209 PHE A C 1
ATOM 1613 O O . PHE A 1 209 ? 7.215 4.899 -4.210 1.00 94.81 209 PHE A O 1
ATOM 1620 N N . TYR A 1 210 ? 7.673 2.945 -5.243 1.00 94.69 210 TYR A N 1
ATOM 1621 C CA . TYR A 1 210 ? 6.282 2.552 -5.436 1.00 94.69 210 TYR A CA 1
ATOM 1622 C C . TYR A 1 210 ? 5.529 2.416 -4.106 1.00 94.69 210 TYR A C 1
ATOM 1624 O O . TYR A 1 210 ? 4.504 3.065 -3.905 1.00 94.69 210 TYR A O 1
ATOM 1632 N N . ARG A 1 211 ? 6.058 1.631 -3.158 1.00 91.75 211 ARG A N 1
ATOM 1633 C CA . ARG A 1 211 ? 5.404 1.367 -1.860 1.00 91.75 211 ARG A CA 1
ATOM 1634 C C . ARG A 1 211 ? 5.281 2.608 -0.978 1.00 91.75 211 ARG A C 1
ATOM 1636 O O . ARG A 1 211 ? 4.351 2.701 -0.183 1.00 91.75 211 ARG A O 1
ATOM 1643 N N . ASN A 1 212 ? 6.179 3.574 -1.148 1.00 90.25 212 ASN A N 1
ATOM 1644 C CA . ASN A 1 212 ? 6.099 4.874 -0.484 1.00 90.25 212 ASN A CA 1
ATOM 1645 C C . ASN A 1 212 ? 5.132 5.851 -1.180 1.00 90.25 212 ASN A C 1
ATOM 1647 O O . ASN A 1 212 ? 4.930 6.960 -0.686 1.00 90.25 212 ASN A O 1
ATOM 1651 N N . GLY A 1 213 ? 4.535 5.466 -2.313 1.00 90.69 213 GLY A N 1
ATOM 1652 C CA . GLY A 1 213 ? 3.615 6.302 -3.084 1.00 90.69 213 GLY A CA 1
ATOM 1653 C C . GLY A 1 213 ? 4.295 7.446 -3.840 1.00 90.69 213 GLY A C 1
ATOM 1654 O O . GLY A 1 213 ? 3.619 8.395 -4.233 1.00 90.69 213 GLY A O 1
ATOM 1655 N N . LEU A 1 214 ? 5.619 7.382 -4.041 1.00 93.25 214 LEU A N 1
ATOM 1656 C CA . LEU A 1 214 ? 6.371 8.415 -4.766 1.00 93.25 214 LEU A CA 1
ATOM 1657 C C . LEU A 1 214 ? 6.074 8.390 -6.269 1.00 93.25 214 LEU A C 1
ATOM 1659 O O . LEU A 1 214 ? 6.133 9.426 -6.920 1.00 93.25 214 LEU A O 1
ATOM 1663 N N . LEU A 1 215 ? 5.712 7.223 -6.806 1.00 93.44 215 LEU A N 1
ATOM 1664 C CA . LEU A 1 215 ? 5.376 7.038 -8.224 1.00 93.44 215 LEU A CA 1
ATOM 1665 C C . LEU A 1 215 ? 3.915 7.405 -8.553 1.00 93.44 215 LEU A C 1
ATOM 1667 O O . LEU A 1 215 ? 3.454 7.155 -9.664 1.00 93.44 215 LEU A O 1
ATOM 1671 N N . GLY A 1 216 ? 3.186 7.972 -7.587 1.00 87.88 216 GLY A N 1
ATOM 1672 C CA . GLY A 1 216 ? 1.770 8.313 -7.692 1.00 87.88 216 GLY A CA 1
ATOM 1673 C C . GLY A 1 216 ? 0.881 7.468 -6.777 1.00 87.88 216 GLY A C 1
ATOM 1674 O O . GLY A 1 216 ? 1.322 6.517 -6.129 1.00 87.88 216 GLY A O 1
ATOM 1675 N N . ARG A 1 217 ? -0.404 7.835 -6.702 1.00 87.50 217 ARG A N 1
ATOM 1676 C CA . ARG A 1 217 ? -1.429 7.081 -5.965 1.00 87.50 217 ARG A CA 1
ATOM 1677 C C . ARG A 1 217 ? -2.244 6.266 -6.953 1.00 87.50 217 ARG A C 1
ATOM 1679 O O . ARG A 1 217 ? -2.918 6.840 -7.802 1.00 87.50 217 ARG A O 1
ATOM 1686 N N . TYR A 1 218 ? -2.195 4.948 -6.824 1.00 84.88 218 TYR A N 1
ATOM 1687 C CA . TYR A 1 218 ? -2.849 4.044 -7.758 1.00 84.88 218 TYR A CA 1
ATOM 1688 C C . TYR A 1 218 ? -3.467 2.854 -7.023 1.00 84.88 218 TYR A C 1
ATOM 1690 O O . TYR A 1 218 ? -2.831 2.258 -6.154 1.00 84.88 218 TYR A O 1
ATOM 1698 N N . CYS A 1 219 ? -4.713 2.521 -7.365 1.00 87.94 219 CYS A N 1
ATOM 1699 C CA . CYS A 1 219 ? -5.379 1.316 -6.883 1.00 87.94 219 CYS A CA 1
ATOM 1700 C C . CYS A 1 219 ? -5.102 0.170 -7.862 1.00 87.94 219 CYS A C 1
ATOM 1702 O O . CYS A 1 219 ? -5.392 0.285 -9.052 1.00 87.94 219 CYS A O 1
ATOM 1704 N N . LEU A 1 220 ? -4.532 -0.933 -7.370 1.00 88.88 220 LEU A N 1
ATOM 1705 C CA . LEU A 1 220 ? -4.246 -2.111 -8.197 1.00 88.88 220 LEU A CA 1
ATOM 1706 C C . LEU A 1 220 ? -5.502 -2.932 -8.524 1.00 88.88 220 LEU A C 1
ATOM 1708 O O . LEU A 1 220 ? -5.490 -3.718 -9.478 1.00 88.88 220 LEU A O 1
ATOM 1712 N N . ASP A 1 221 ? -6.572 -2.755 -7.762 1.00 86.69 221 ASP A N 1
ATOM 1713 C CA . ASP A 1 221 ? -7.826 -3.464 -7.970 1.00 86.69 221 ASP A CA 1
ATOM 1714 C C . ASP A 1 221 ? -8.782 -2.636 -8.818 1.00 86.69 221 ASP A C 1
ATOM 1716 O O . ASP A 1 221 ? -8.924 -1.424 -8.628 1.00 86.69 221 ASP A O 1
ATOM 1720 N N . ALA A 1 222 ? -9.409 -3.314 -9.778 1.00 81.75 222 ALA A N 1
ATOM 1721 C CA . ALA A 1 222 ? -10.537 -2.762 -10.498 1.00 81.75 222 ALA A CA 1
ATOM 1722 C C . ALA A 1 222 ? -11.732 -2.721 -9.545 1.00 81.75 222 ALA A C 1
ATOM 1724 O O . ALA A 1 222 ? -11.937 -3.645 -8.755 1.00 81.75 222 ALA A O 1
ATOM 1725 N N . LEU A 1 223 ? -12.509 -1.644 -9.618 1.00 79.31 223 LEU A N 1
ATOM 1726 C CA . LEU A 1 223 ? -13.808 -1.638 -8.967 1.00 79.31 223 LEU A CA 1
ATOM 1727 C C . LEU A 1 223 ? -14.712 -2.616 -9.724 1.00 79.31 223 LEU A C 1
ATOM 1729 O O . LEU A 1 223 ? -14.686 -2.602 -10.958 1.00 79.31 223 LEU A O 1
ATOM 1733 N N . PRO A 1 224 ? -15.469 -3.465 -9.013 1.00 77.75 224 PRO A N 1
ATOM 1734 C CA . PRO A 1 224 ? -16.364 -4.405 -9.661 1.00 77.75 224 PRO A CA 1
ATOM 1735 C C . PRO A 1 224 ? -17.406 -3.638 -10.479 1.00 77.75 224 PRO A C 1
ATOM 1737 O O . PRO A 1 224 ? -17.918 -2.601 -10.048 1.00 77.75 224 PRO A O 1
ATOM 1740 N N . SER A 1 225 ? -17.709 -4.154 -11.664 1.00 78.56 225 SER A N 1
ATOM 1741 C CA . SER A 1 225 ? -18.846 -3.698 -12.464 1.00 78.56 225 SER A CA 1
ATOM 1742 C C . SER A 1 225 ? -20.174 -4.024 -11.766 1.00 78.56 225 SER A C 1
ATOM 1744 O O . SER A 1 225 ? -20.229 -4.884 -10.886 1.00 78.56 225 SER A O 1
ATOM 1746 N N . GLU A 1 226 ? -21.272 -3.373 -12.163 1.00 76.94 226 GLU A N 1
ATOM 1747 C CA . GLU A 1 226 ? -22.607 -3.650 -11.598 1.00 76.94 226 GLU A CA 1
ATOM 1748 C C . GLU A 1 226 ? -23.001 -5.134 -11.711 1.00 76.94 226 GLU A C 1
ATOM 1750 O O . GLU A 1 226 ? -23.548 -5.706 -10.769 1.00 76.94 226 GLU A O 1
ATOM 1755 N N . GLY A 1 227 ? -22.648 -5.791 -12.821 1.00 74.94 227 GLY A N 1
ATOM 1756 C CA . GLY A 1 227 ? -22.891 -7.226 -13.006 1.00 74.94 227 GLY A CA 1
ATOM 1757 C C . GLY A 1 227 ? -22.053 -8.113 -12.078 1.00 74.94 227 GLY A C 1
ATOM 1758 O O . GLY A 1 227 ? -22.546 -9.117 -11.567 1.00 74.94 227 GLY A O 1
ATOM 1759 N N . GLU A 1 228 ? -20.803 -7.733 -11.800 1.00 74.19 228 GLU A N 1
ATOM 1760 C CA . GLU A 1 228 ? -19.957 -8.441 -10.831 1.00 74.19 228 GLU A CA 1
ATOM 1761 C C . GLU A 1 228 ? -20.436 -8.227 -9.395 1.00 74.19 228 GLU A C 1
ATOM 1763 O O . GLU A 1 228 ? -20.385 -9.160 -8.599 1.00 74.19 228 GLU A O 1
ATOM 1768 N N . LEU A 1 229 ? -20.937 -7.032 -9.064 1.00 73.31 229 LEU A N 1
ATOM 1769 C CA . LEU A 1 229 ? -21.553 -6.739 -7.767 1.00 73.31 229 LEU A CA 1
ATOM 1770 C C . LEU A 1 229 ? -22.760 -7.641 -7.500 1.00 73.31 229 LEU A C 1
ATOM 1772 O O . LEU A 1 229 ? -22.867 -8.178 -6.399 1.00 73.31 229 LEU A O 1
ATOM 1776 N N . SER A 1 230 ? -23.624 -7.849 -8.502 1.00 72.06 230 SER A N 1
ATOM 1777 C CA . SER A 1 230 ? -24.740 -8.798 -8.392 1.00 72.06 230 SER A CA 1
ATOM 1778 C C . SER A 1 230 ? -24.226 -10.202 -8.080 1.00 72.06 230 SER A C 1
ATOM 1780 O O . SER A 1 230 ? -24.615 -10.786 -7.076 1.00 72.06 230 SER A O 1
ATOM 1782 N N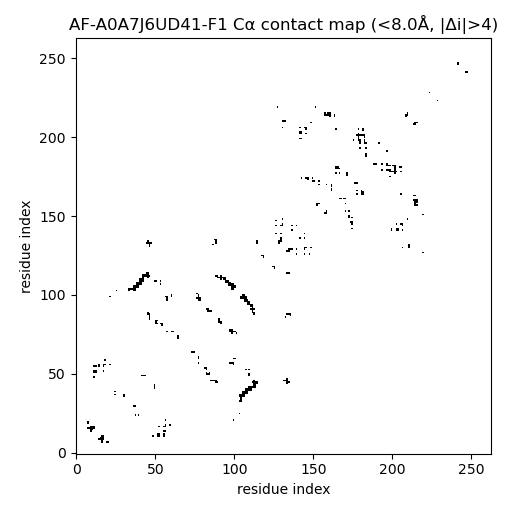 . ARG A 1 231 ? -23.245 -10.684 -8.852 1.00 69.94 231 ARG A N 1
ATOM 1783 C CA . ARG A 1 231 ? -22.637 -12.005 -8.641 1.00 69.94 231 ARG A CA 1
ATOM 1784 C C . ARG A 1 231 ? -21.979 -12.155 -7.264 1.00 69.94 231 ARG A C 1
ATOM 1786 O O . ARG A 1 231 ? -22.024 -13.232 -6.680 1.00 69.94 231 ARG A O 1
ATOM 1793 N N . TYR A 1 232 ? -21.334 -11.109 -6.743 1.00 67.19 232 TYR A N 1
ATOM 1794 C CA . TYR A 1 232 ? -20.764 -11.135 -5.393 1.00 67.19 232 TYR A CA 1
ATOM 1795 C C . TYR A 1 232 ? -21.842 -11.237 -4.315 1.00 67.19 232 TYR A C 1
ATOM 1797 O O . TYR A 1 232 ? -21.623 -11.941 -3.332 1.00 67.19 232 TYR A O 1
ATOM 1805 N N . ASN A 1 233 ? -22.982 -10.563 -4.489 1.00 64.81 233 ASN A N 1
ATOM 1806 C CA . ASN A 1 233 ? -24.106 -10.700 -3.564 1.00 64.81 233 ASN A CA 1
ATOM 1807 C C . ASN A 1 233 ? -24.638 -12.138 -3.568 1.00 64.81 233 ASN A C 1
ATOM 1809 O O . ASN A 1 233 ? -24.808 -12.705 -2.493 1.00 64.81 233 ASN A O 1
ATOM 1813 N N . ASP A 1 234 ? -24.774 -12.746 -4.747 1.00 64.69 234 ASP A N 1
ATOM 1814 C CA . ASP A 1 234 ? -25.238 -14.131 -4.891 1.00 64.69 234 ASP A CA 1
ATOM 1815 C C . ASP A 1 234 ? -24.267 -15.126 -4.218 1.00 64.69 234 ASP A C 1
ATOM 1817 O O . ASP A 1 234 ? -24.675 -16.009 -3.469 1.00 64.69 234 ASP A O 1
ATOM 1821 N N . LEU A 1 235 ? -22.950 -14.936 -4.387 1.00 60.41 235 LEU A N 1
ATOM 1822 C CA . LEU A 1 235 ? -21.927 -15.769 -3.735 1.00 60.41 235 LEU A CA 1
ATOM 1823 C C . LEU A 1 235 ? -21.903 -15.621 -2.207 1.00 60.41 235 LEU A C 1
ATOM 1825 O O . LEU A 1 235 ? -21.571 -16.577 -1.511 1.00 60.41 235 LEU A O 1
ATOM 1829 N N . VAL A 1 236 ? -22.208 -14.436 -1.668 1.00 57.28 236 VAL A N 1
ATOM 1830 C CA . VAL A 1 236 ? -22.322 -14.226 -0.213 1.00 57.28 236 VAL A CA 1
ATOM 1831 C C . VAL A 1 236 ? -23.557 -14.937 0.341 1.00 57.28 236 VAL A C 1
ATOM 1833 O O . VAL A 1 236 ? -23.498 -15.450 1.456 1.00 57.28 236 VAL A O 1
ATOM 1836 N N . GLU A 1 237 ? -24.641 -15.010 -0.433 1.00 55.75 237 GLU A N 1
ATOM 1837 C CA . GLU A 1 237 ? -25.825 -15.797 -0.075 1.00 55.75 237 GLU A CA 1
ATOM 1838 C C . GLU A 1 237 ? -25.553 -17.311 -0.117 1.00 55.75 237 GLU A C 1
ATOM 1840 O O . GLU A 1 237 ? -26.074 -18.040 0.725 1.00 55.75 237 GLU A O 1
ATOM 1845 N N . GLU A 1 238 ? -24.691 -17.785 -1.023 1.00 55.34 238 GLU A N 1
ATOM 1846 C CA . GLU A 1 238 ? -24.297 -19.201 -1.123 1.00 55.34 238 GLU A CA 1
ATOM 1847 C C . GLU A 1 238 ? -23.210 -19.635 -0.114 1.00 55.34 238 GLU A C 1
ATOM 1849 O O . GLU A 1 238 ? -23.162 -20.802 0.282 1.00 55.34 238 GLU A O 1
ATOM 1854 N N . ALA A 1 239 ? -22.306 -18.732 0.288 1.00 47.16 239 ALA A N 1
ATOM 1855 C CA . ALA A 1 239 ? -21.091 -19.075 1.040 1.00 47.16 239 ALA A CA 1
ATOM 1856 C C . ALA A 1 239 ? -21.297 -19.319 2.545 1.00 47.16 239 ALA A C 1
ATOM 1858 O O . ALA A 1 239 ? -20.403 -19.875 3.190 1.00 47.16 239 ALA A O 1
ATOM 1859 N N . GLU A 1 240 ? -22.440 -18.940 3.115 1.00 45.97 240 GLU A N 1
ATOM 1860 C CA . GLU A 1 240 ? -22.799 -19.332 4.478 1.00 45.97 240 GLU A CA 1
ATOM 1861 C C . GLU A 1 240 ? -23.835 -20.460 4.422 1.00 45.97 240 GLU A C 1
ATOM 1863 O O . GLU A 1 240 ? -25.037 -20.183 4.395 1.00 45.97 240 GLU A O 1
ATOM 1868 N N . PRO A 1 241 ? -23.427 -21.750 4.457 1.00 51.22 241 PRO A N 1
ATOM 1869 C CA . PRO A 1 241 ? -24.369 -22.756 4.919 1.00 51.22 241 PRO A CA 1
ATOM 1870 C C . PRO A 1 241 ? -24.866 -22.283 6.292 1.00 51.22 241 PRO A C 1
ATOM 1872 O O . PRO A 1 241 ? -24.036 -21.821 7.090 1.00 51.22 241 PRO A O 1
ATOM 1875 N N . PRO A 1 242 ? -26.176 -22.365 6.602 1.00 49.81 242 PRO A N 1
ATOM 1876 C CA . PRO A 1 242 ? -26.609 -22.157 7.971 1.00 49.81 242 PRO A CA 1
ATOM 1877 C C . PRO A 1 242 ? -25.722 -23.070 8.809 1.00 49.81 242 PRO A C 1
ATOM 1879 O O . PRO A 1 242 ? -25.619 -24.270 8.532 1.00 49.81 242 PRO A O 1
ATOM 1882 N N . GLY A 1 243 ? -24.997 -22.501 9.774 1.00 52.75 243 GLY A N 1
ATOM 1883 C CA . GLY A 1 243 ? -24.247 -23.328 10.707 1.00 52.75 243 GLY A CA 1
ATOM 1884 C C . GLY A 1 243 ? -25.195 -24.371 11.319 1.00 52.75 243 GLY A C 1
ATOM 1885 O O . GLY A 1 243 ? -26.417 -24.263 11.173 1.00 52.75 243 GLY A O 1
ATOM 1886 N N . PRO A 1 244 ? -24.704 -25.348 12.091 1.00 54.72 244 PRO A N 1
ATOM 1887 C CA . PRO A 1 244 ? -25.572 -26.319 12.775 1.00 54.72 244 PRO A CA 1
ATOM 1888 C C . PRO A 1 244 ? -26.639 -25.690 13.707 1.00 54.72 244 PRO A C 1
ATOM 1890 O O . PRO A 1 244 ? -27.434 -26.403 14.307 1.00 54.72 244 PRO A O 1
ATOM 1893 N N . TRP A 1 245 ? -26.669 -24.359 13.811 1.00 52.53 245 TRP A N 1
ATOM 1894 C CA . TRP A 1 245 ? -27.541 -23.517 14.616 1.00 52.53 245 TRP A CA 1
ATOM 1895 C C . TRP A 1 245 ? -28.611 -22.753 13.808 1.00 52.53 245 TRP A C 1
ATOM 1897 O O . TRP A 1 245 ? -29.318 -21.934 14.386 1.00 52.53 245 TRP A O 1
ATOM 1907 N N . GLY A 1 246 ? -28.764 -23.012 12.502 1.00 48.91 246 GLY A N 1
ATOM 1908 C CA . GLY A 1 246 ? -29.805 -22.385 11.675 1.00 48.91 246 GLY A CA 1
ATOM 1909 C C . GLY A 1 246 ? -29.446 -20.985 11.141 1.00 48.91 246 GLY A C 1
ATOM 1910 O O . GLY A 1 246 ? -28.306 -20.539 11.294 1.00 48.91 246 GLY A O 1
ATOM 1911 N N . PRO A 1 247 ? -30.381 -20.308 10.439 1.00 46.28 247 PRO A N 1
ATOM 1912 C CA . PRO A 1 247 ? -30.135 -19.014 9.802 1.00 46.28 247 PRO A CA 1
ATOM 1913 C C . PRO A 1 247 ? -29.763 -17.923 10.815 1.00 46.28 247 PRO A C 1
ATOM 1915 O O . PRO A 1 247 ? -30.174 -17.956 11.971 1.00 46.28 247 PRO A O 1
ATOM 1918 N N . ASN A 1 248 ? -29.018 -16.919 10.344 1.00 44.03 248 ASN A N 1
ATOM 1919 C CA . ASN A 1 248 ? -28.443 -15.802 11.109 1.00 44.03 248 ASN A CA 1
ATOM 1920 C C . ASN A 1 248 ? -29.499 -14.769 11.586 1.00 44.03 248 ASN A C 1
ATOM 1922 O O . ASN A 1 248 ? -29.282 -13.558 11.548 1.00 44.03 248 ASN A O 1
ATOM 1926 N N . ALA A 1 249 ? -30.673 -15.235 12.006 1.00 46.62 249 ALA A N 1
ATOM 1927 C CA . ALA A 1 249 ? -31.663 -14.451 12.719 1.00 46.62 249 ALA A CA 1
ATOM 1928 C C . ALA A 1 249 ? -31.559 -14.836 14.196 1.00 46.62 249 ALA A C 1
ATOM 1930 O O . ALA A 1 249 ? -32.056 -15.877 14.614 1.00 46.62 249 ALA A O 1
ATOM 1931 N N . TYR A 1 250 ? -30.913 -13.995 15.008 1.00 42.91 250 TYR A N 1
ATOM 1932 C CA . TYR A 1 250 ? -31.206 -14.028 16.439 1.00 42.91 250 TYR A CA 1
ATOM 1933 C C . TYR A 1 250 ? -32.721 -13.820 16.576 1.00 42.91 250 TYR A C 1
ATOM 1935 O O . TYR A 1 250 ? -33.201 -12.804 16.065 1.00 42.91 250 TYR A O 1
ATOM 1943 N N . PRO A 1 251 ? -33.481 -14.727 17.217 1.00 38.97 251 PRO A N 1
ATOM 1944 C CA . PRO A 1 251 ? -34.891 -14.484 17.469 1.00 38.97 251 PRO A CA 1
ATOM 1945 C C . PRO A 1 251 ? -34.972 -13.270 18.393 1.00 38.97 251 PRO A C 1
ATOM 1947 O O . PRO A 1 251 ? -34.682 -13.346 19.588 1.00 38.97 251 PRO A O 1
ATOM 1950 N N . LEU A 1 252 ? -35.274 -12.112 17.810 1.00 43.81 252 LEU A N 1
ATOM 1951 C CA . LEU A 1 252 ? -35.425 -10.871 18.556 1.00 43.81 252 LEU A CA 1
ATOM 1952 C C . LEU A 1 252 ? -36.792 -10.764 19.238 1.00 43.81 252 LEU A C 1
ATOM 1954 O O . LEU A 1 252 ? -36.955 -9.845 20.022 1.00 43.81 252 LEU A O 1
ATOM 1958 N N . ASP A 1 253 ? -37.711 -11.724 19.072 1.00 47.44 253 ASP A N 1
ATOM 1959 C CA . ASP A 1 253 ? -39.054 -11.641 19.665 1.00 47.44 253 ASP A CA 1
ATOM 1960 C C . ASP A 1 253 ? -39.658 -12.997 20.087 1.00 47.44 253 ASP A C 1
ATOM 1962 O O . ASP A 1 253 ? -40.760 -13.357 19.695 1.00 47.44 253 ASP A O 1
ATOM 1966 N N . GLU A 1 254 ? -38.985 -13.748 20.965 1.00 43.91 254 GLU A N 1
ATOM 1967 C CA . GLU A 1 254 ? -39.647 -14.855 21.701 1.00 43.91 254 GLU A CA 1
ATOM 1968 C C . GLU A 1 254 ? -39.932 -14.533 23.177 1.00 43.91 254 GLU A C 1
ATOM 1970 O O . GLU A 1 254 ? -40.588 -15.300 23.881 1.00 43.91 254 GLU A O 1
ATOM 1975 N N . ARG A 1 255 ? -39.531 -13.351 23.668 1.00 42.41 255 ARG A N 1
ATOM 1976 C CA . ARG A 1 255 ? -39.878 -12.917 25.035 1.00 42.41 255 ARG A CA 1
ATOM 1977 C C . ARG A 1 255 ? -41.307 -12.389 25.176 1.00 42.41 255 ARG A C 1
ATOM 1979 O O . ARG A 1 255 ? -41.798 -12.328 26.299 1.00 42.41 255 ARG A O 1
ATOM 1986 N N . ALA A 1 256 ? -41.988 -12.071 24.075 1.00 43.31 256 ALA A N 1
ATOM 1987 C CA . ALA A 1 256 ? -43.398 -11.686 24.109 1.00 43.31 256 ALA A CA 1
ATOM 1988 C C . ALA A 1 256 ? -44.348 -12.887 24.306 1.00 43.31 256 ALA A C 1
ATOM 1990 O O . ALA A 1 256 ? -45.472 -12.697 24.757 1.00 43.31 256 ALA A O 1
ATOM 1991 N N . ALA A 1 257 ? -43.903 -14.121 24.029 1.00 42.16 257 ALA A N 1
ATOM 1992 C CA . ALA A 1 257 ? -44.759 -15.311 24.086 1.00 42.16 257 ALA A CA 1
ATOM 1993 C C . ALA A 1 257 ? -44.705 -16.075 25.426 1.00 42.16 257 ALA A C 1
ATOM 1995 O O . ALA A 1 257 ? -45.592 -16.871 25.717 1.00 42.16 257 ALA A O 1
ATOM 1996 N N . ILE A 1 258 ? -43.691 -15.839 26.267 1.00 42.62 258 ILE A N 1
ATOM 1997 C CA . ILE A 1 258 ? -43.507 -16.600 27.520 1.00 42.62 258 ILE A CA 1
ATOM 1998 C C . ILE A 1 258 ? -44.227 -15.942 28.716 1.00 42.62 258 ILE A C 1
ATOM 2000 O O . ILE A 1 258 ? -44.475 -16.597 29.723 1.00 42.62 258 ILE A O 1
ATOM 2004 N N . LEU A 1 259 ? -44.653 -14.679 28.605 1.00 40.25 259 LEU A N 1
ATOM 2005 C CA . LEU A 1 259 ? -45.355 -13.966 29.686 1.00 40.25 259 LEU A CA 1
ATOM 2006 C C . LEU A 1 259 ? -46.892 -14.075 29.646 1.00 40.25 259 LEU A C 1
ATOM 2008 O O . LEU A 1 259 ? -47.549 -13.522 30.520 1.00 40.25 259 LEU A O 1
ATOM 2012 N N . THR A 1 260 ? -47.476 -14.805 28.691 1.00 44.75 260 THR A N 1
ATOM 2013 C CA . THR A 1 260 ? -48.940 -14.985 28.565 1.00 44.75 260 THR A CA 1
ATOM 2014 C C . THR A 1 260 ? -49.444 -16.386 28.923 1.00 44.75 260 THR A C 1
ATOM 2016 O O . THR A 1 260 ? -50.623 -16.666 28.738 1.00 44.75 260 THR A O 1
ATOM 2019 N N . SER A 1 261 ? -48.597 -17.269 29.466 1.00 42.94 261 SER A N 1
ATOM 2020 C CA . SER A 1 261 ? -48.999 -18.628 29.893 1.00 42.94 261 SER A CA 1
ATOM 2021 C C . SER A 1 261 ? -49.028 -18.843 31.413 1.00 42.94 261 SER A C 1
ATOM 2023 O O . SER A 1 261 ? -49.254 -19.960 31.871 1.00 42.94 261 SER A O 1
ATOM 2025 N N . TYR A 1 262 ? -48.870 -17.774 32.199 1.00 44.19 262 TYR A N 1
ATOM 2026 C CA . TYR A 1 262 ? -49.112 -17.783 33.643 1.00 44.19 262 TYR A CA 1
ATOM 2027 C C . TYR A 1 262 ? -50.165 -16.732 34.011 1.00 44.19 262 TYR A C 1
ATOM 2029 O O . TYR A 1 262 ? -49.851 -15.684 34.575 1.00 44.19 262 TYR A O 1
ATOM 2037 N N . SER A 1 263 ? -51.417 -17.027 33.667 1.00 40.38 263 SER A N 1
ATOM 2038 C CA . SER A 1 263 ? -52.627 -16.447 34.260 1.00 40.38 263 SER A CA 1
ATOM 2039 C C . SER A 1 263 ? -53.724 -17.498 34.255 1.00 40.38 263 SER A C 1
ATOM 2041 O O . SER A 1 263 ? -53.992 -18.003 33.141 1.00 40.38 263 SER A O 1
#